Protein AF-A0A928IVR8-F1 (afdb_monomer_lite)

Sequence (312 aa):
MKYRVINDISIFQFHDARPSLISYENNTLKLSVECLNIMHETEQNPNKADMEIKEAFITFDNFKVISTDTGLAYRKNENGEMIELERIKLTGKEAEDFFLERLSNELVFDILDFVKNDIGSYSMIIFGGVQFTLIFDCDNITIEWDEYNGKAWYWGHTGYQYNMHLDTPDGPTESELTIVYHTEPLNYKGEIIEPPFVQAMLEYKGEKYITQGKNALWLDAIADIQKKLPEGVKLKGCFNCRHGNECPLGTCPGTVYCTKGLTVRTEQDATDIITAPNGQDLLKRIDELCEDHVYLTKDFFTYNSYLTFMEE

Structure (mmCIF, N/CA/C/O backbone):
data_AF-A0A928IVR8-F1
#
_entry.id   AF-A0A928IVR8-F1
#
loop_
_atom_site.group_PDB
_atom_site.id
_atom_site.type_symbol
_atom_site.label_atom_id
_atom_site.label_alt_id
_atom_site.label_comp_id
_atom_site.label_asym_id
_atom_site.label_entity_id
_atom_site.label_seq_id
_atom_site.pdbx_PDB_ins_code
_atom_site.Cartn_x
_atom_site.Cartn_y
_atom_site.Cartn_z
_atom_site.occupancy
_atom_site.B_iso_or_equiv
_atom_site.auth_seq_id
_atom_site.auth_comp_id
_atom_site.auth_asym_id
_atom_site.auth_atom_id
_atom_site.pdbx_PDB_model_num
ATOM 1 N N . MET A 1 1 ? -29.226 -1.666 9.982 1.00 84.69 1 MET A N 1
ATOM 2 C CA . MET A 1 1 ? -28.118 -2.632 10.041 1.00 84.69 1 MET A CA 1
ATOM 3 C C . MET A 1 1 ? -28.463 -3.877 9.247 1.00 84.69 1 MET A C 1
ATOM 5 O O . MET A 1 1 ? -29.032 -4.834 9.762 1.00 84.69 1 MET A O 1
ATOM 9 N N . LYS A 1 2 ? -28.187 -3.804 7.947 1.00 94.12 2 LYS A N 1
ATOM 10 C CA . LYS A 1 2 ? -28.314 -4.873 6.955 1.00 94.12 2 LYS A CA 1
ATOM 11 C C . LYS A 1 2 ? -27.273 -5.966 7.176 1.00 94.12 2 LYS A C 1
ATOM 13 O O . LYS A 1 2 ? -27.564 -7.136 6.943 1.00 94.12 2 LYS A O 1
ATOM 18 N N . TYR A 1 3 ? -26.085 -5.576 7.623 1.00 97.00 3 TYR A N 1
ATOM 19 C CA . TYR A 1 3 ? -24.979 -6.466 7.929 1.00 97.00 3 TYR A CA 1
ATOM 20 C C . TYR A 1 3 ? -24.648 -6.386 9.416 1.00 97.00 3 TYR A C 1
ATOM 22 O O . TYR A 1 3 ? -24.782 -5.329 10.040 1.00 97.00 3 TYR A O 1
ATOM 30 N N . ARG A 1 4 ? -24.240 -7.525 9.978 1.00 96.81 4 ARG A N 1
ATOM 31 C CA . ARG A 1 4 ? -23.898 -7.659 11.390 1.00 96.81 4 ARG A CA 1
ATOM 32 C C . ARG A 1 4 ? -22.886 -8.773 11.593 1.00 96.81 4 ARG A C 1
ATOM 34 O O . ARG A 1 4 ? -23.070 -9.873 11.077 1.00 96.81 4 ARG A O 1
ATOM 41 N N . VAL A 1 5 ? -21.875 -8.490 12.404 1.00 97.44 5 VAL A N 1
ATOM 42 C CA . VAL A 1 5 ? -20.833 -9.432 12.815 1.00 97.44 5 VAL A CA 1
ATOM 43 C C . VAL A 1 5 ? -20.691 -9.366 14.330 1.00 97.44 5 VAL A C 1
ATOM 45 O O . VAL A 1 5 ? -20.781 -8.288 14.918 1.00 97.44 5 VAL A O 1
ATOM 48 N N . ILE A 1 6 ? -20.517 -10.522 14.971 1.00 97.00 6 ILE A N 1
ATOM 49 C CA . ILE A 1 6 ? -20.380 -10.633 16.425 1.00 97.00 6 ILE A CA 1
ATOM 50 C C . ILE A 1 6 ? -19.108 -11.422 16.730 1.00 97.00 6 ILE A C 1
ATOM 52 O O . ILE A 1 6 ? -18.974 -12.557 16.283 1.00 97.00 6 ILE A O 1
ATOM 56 N N . ASN A 1 7 ? -18.206 -10.833 17.517 1.00 95.12 7 ASN A N 1
ATOM 57 C CA . ASN A 1 7 ? -16.976 -11.445 18.038 1.00 95.12 7 ASN A CA 1
ATOM 58 C C . ASN A 1 7 ? -15.975 -11.960 16.991 1.00 95.12 7 ASN A C 1
ATOM 60 O O . ASN A 1 7 ? -15.043 -12.682 17.346 1.00 95.12 7 ASN A O 1
ATOM 64 N N . ASP A 1 8 ? -16.130 -11.552 15.733 1.00 94.38 8 ASP A N 1
ATOM 65 C CA . ASP A 1 8 ? -15.179 -11.823 14.663 1.00 94.38 8 ASP A CA 1
ATOM 66 C C . ASP A 1 8 ? -14.661 -10.510 14.078 1.00 94.38 8 ASP A C 1
ATOM 68 O O . ASP A 1 8 ? -15.196 -9.963 13.119 1.00 94.38 8 ASP A O 1
ATOM 72 N N . ILE A 1 9 ? -13.622 -9.973 14.712 1.00 94.62 9 ILE A N 1
ATOM 73 C CA . ILE A 1 9 ? -12.925 -8.780 14.221 1.00 94.62 9 ILE A CA 1
ATOM 74 C C . ILE A 1 9 ? -11.910 -9.121 13.123 1.00 94.62 9 ILE A C 1
ATOM 76 O O . ILE A 1 9 ? -11.409 -8.219 12.461 1.00 94.62 9 ILE A O 1
ATOM 80 N N . SER A 1 10 ? -11.603 -10.410 12.925 1.00 93.25 10 SER A N 1
ATOM 81 C CA . SER A 1 10 ? -10.514 -10.850 12.047 1.00 93.25 10 SER A CA 1
ATOM 82 C C . SER A 1 10 ? -10.807 -10.625 10.571 1.00 93.25 10 SER A C 1
ATOM 84 O O . SER A 1 10 ? -9.882 -10.599 9.772 1.00 93.25 10 SER A O 1
ATOM 86 N N . ILE A 1 11 ? -12.079 -10.429 10.225 1.00 95.19 11 ILE A N 1
ATOM 87 C CA . ILE A 1 11 ? -12.546 -10.172 8.863 1.00 95.19 11 ILE A CA 1
ATOM 88 C C . ILE A 1 11 ? -12.458 -8.694 8.450 1.00 95.19 11 ILE A C 1
ATOM 90 O O . ILE A 1 11 ? -12.819 -8.349 7.323 1.00 95.19 11 ILE A O 1
ATOM 94 N N . PHE A 1 12 ? -11.995 -7.821 9.346 1.00 96.06 12 PHE A N 1
ATOM 95 C CA . PHE A 1 12 ? -11.870 -6.387 9.108 1.00 96.06 12 PHE A CA 1
ATOM 96 C C . PHE A 1 12 ? -10.407 -5.942 9.076 1.00 96.06 12 PHE A C 1
ATOM 98 O O . PHE A 1 12 ? -9.543 -6.529 9.722 1.00 96.06 12 PHE A O 1
ATOM 105 N N . GLN A 1 13 ? -10.147 -4.859 8.349 1.00 94.31 13 GLN A N 1
ATOM 106 C CA . GLN A 1 13 ? -8.888 -4.122 8.363 1.00 94.31 13 GLN A CA 1
ATOM 107 C C . GLN A 1 13 ? -9.144 -2.759 9.005 1.00 94.31 13 GLN A C 1
ATOM 109 O O . GLN A 1 13 ? -9.851 -1.920 8.441 1.00 94.31 13 GLN A O 1
ATOM 114 N N . PHE A 1 14 ? -8.587 -2.572 10.202 1.00 94.00 14 PHE A N 1
ATOM 115 C CA . PHE A 1 14 ? -8.781 -1.373 11.018 1.00 94.00 14 PHE A CA 1
ATOM 116 C C . PHE A 1 14 ? -7.759 -0.269 10.748 1.00 94.00 14 PHE A C 1
ATOM 118 O O . PHE A 1 14 ? -7.907 0.801 11.323 1.00 94.00 14 PHE A O 1
ATOM 125 N N . HIS A 1 15 ? -6.745 -0.507 9.911 1.00 87.88 15 HIS A N 1
ATOM 126 C CA . HIS A 1 15 ? -5.744 0.504 9.572 1.00 87.88 15 HIS A CA 1
ATOM 127 C C . HIS A 1 15 ? -6.421 1.733 8.947 1.00 87.88 15 HIS A C 1
ATOM 129 O O . HIS A 1 15 ? -7.099 1.612 7.926 1.00 87.88 15 HIS A O 1
ATOM 135 N N . ASP A 1 16 ? -6.231 2.891 9.582 1.00 85.69 16 ASP A N 1
ATOM 136 C CA . ASP A 1 16 ? -6.861 4.187 9.289 1.00 85.69 16 ASP 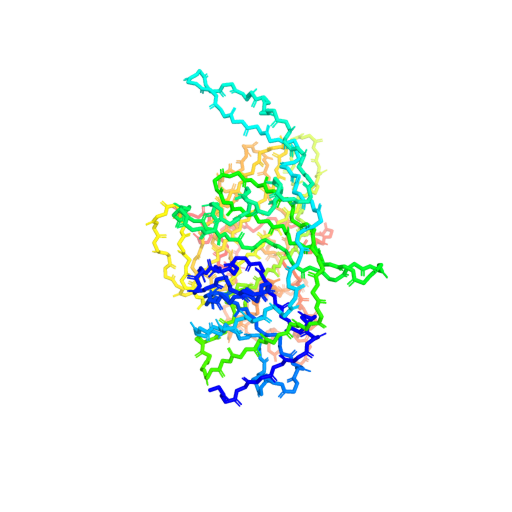A CA 1
ATOM 137 C C . ASP A 1 16 ? -8.363 4.281 9.616 1.00 85.69 16 ASP A C 1
ATOM 139 O O . ASP A 1 16 ? -9.010 5.267 9.256 1.00 85.69 16 ASP A O 1
ATOM 143 N N . ALA A 1 17 ? -8.936 3.299 10.320 1.00 93.50 17 ALA A N 1
ATOM 144 C CA . ALA A 1 17 ? -10.324 3.377 10.763 1.00 93.50 17 ALA A CA 1
ATOM 145 C C . ALA A 1 17 ? -10.484 4.501 11.795 1.00 93.50 17 ALA A C 1
ATOM 147 O O . ALA A 1 17 ? -9.716 4.591 12.755 1.00 93.50 17 ALA A O 1
ATOM 148 N N . ARG A 1 18 ? -11.511 5.336 11.622 1.00 94.19 18 ARG A N 1
ATOM 149 C CA . ARG A 1 18 ? -11.722 6.556 12.412 1.00 94.19 18 ARG A CA 1
ATOM 150 C C . ARG A 1 18 ? -12.932 6.428 13.326 1.00 94.19 18 ARG A C 1
ATOM 152 O O . ARG A 1 18 ? -14.051 6.710 12.889 1.00 94.19 18 ARG A O 1
ATOM 159 N N . PRO A 1 19 ? -12.763 5.968 14.576 1.00 95.44 19 PRO A N 1
ATOM 160 C CA . PRO A 1 19 ? -13.856 5.927 15.526 1.00 95.44 19 PRO A CA 1
ATOM 161 C C . PRO A 1 19 ? -14.227 7.318 16.048 1.00 95.44 19 PRO A C 1
ATOM 163 O O . PRO A 1 19 ? -13.376 8.147 16.353 1.00 95.44 19 PRO A O 1
ATOM 166 N N . SER A 1 20 ? -15.521 7.523 16.253 1.00 94.06 20 SER A N 1
ATOM 167 C CA . SER A 1 20 ? -16.096 8.643 16.989 1.00 94.06 20 SER A CA 1
ATOM 168 C C . SER A 1 20 ? -16.977 8.113 18.114 1.00 94.06 20 SER A C 1
ATOM 170 O O . SER A 1 20 ? -17.752 7.170 17.927 1.00 94.06 20 SER A O 1
ATOM 172 N N . LEU A 1 21 ? -16.864 8.708 19.304 1.00 95.44 21 LEU A N 1
ATOM 173 C CA . LEU A 1 21 ? -17.682 8.311 20.447 1.00 95.44 21 LEU A CA 1
ATOM 174 C C . LEU A 1 21 ? -19.159 8.637 20.196 1.00 95.44 21 LEU A C 1
ATOM 176 O O . LEU A 1 21 ? -19.522 9.796 20.018 1.00 95.44 21 LEU A O 1
ATOM 180 N N . ILE A 1 22 ? -20.019 7.620 20.278 1.00 96.25 22 ILE A N 1
ATOM 181 C CA . ILE A 1 22 ? -21.475 7.808 20.341 1.00 96.25 22 ILE A CA 1
ATOM 182 C C . ILE A 1 22 ? -21.913 7.889 21.803 1.00 96.25 22 ILE A C 1
ATOM 184 O O . ILE A 1 22 ? -22.619 8.814 22.197 1.00 96.25 22 ILE A O 1
ATOM 188 N N . SER A 1 23 ? -21.518 6.902 22.613 1.00 96.56 23 SER A N 1
ATOM 189 C CA . SER A 1 23 ? -21.877 6.840 24.033 1.00 96.56 23 SER A CA 1
ATOM 190 C C . SER A 1 23 ? -20.971 5.889 24.810 1.00 96.56 23 SER A C 1
ATOM 192 O O . SER A 1 23 ? -20.553 4.862 24.273 1.00 96.56 23 SER A O 1
ATOM 194 N N . TYR A 1 24 ? -20.779 6.161 26.100 1.00 96.88 24 TYR A N 1
ATOM 195 C CA . TYR A 1 24 ? -20.241 5.196 27.058 1.00 96.88 24 TYR A CA 1
ATOM 196 C C . TYR A 1 24 ? -21.103 5.181 28.323 1.00 96.88 24 TYR A C 1
ATOM 198 O O . TYR A 1 24 ? -21.029 6.087 29.150 1.00 96.88 24 TYR A O 1
ATOM 206 N N . GLU A 1 25 ? -21.958 4.168 28.455 1.00 96.19 25 GLU A N 1
ATOM 207 C CA . GLU A 1 25 ? -22.924 4.057 29.553 1.00 96.19 25 GLU A CA 1
ATOM 208 C C . GLU A 1 25 ? -23.002 2.611 30.042 1.00 96.19 25 GLU A C 1
ATOM 210 O O . GLU A 1 25 ? -23.051 1.687 29.235 1.00 96.19 25 GLU A O 1
ATOM 215 N N . ASN A 1 26 ? -23.038 2.399 31.363 1.00 94.38 26 ASN A N 1
ATOM 216 C CA . ASN A 1 26 ? -23.132 1.063 31.972 1.00 94.38 26 ASN A CA 1
ATOM 217 C C . ASN A 1 26 ? -22.097 0.066 31.408 1.00 94.38 26 ASN A C 1
ATOM 219 O O . ASN A 1 26 ? -22.444 -1.058 31.051 1.00 94.38 26 ASN A O 1
ATOM 223 N N . ASN A 1 27 ? -20.837 0.501 31.283 1.00 95.00 27 ASN A N 1
ATOM 224 C CA . ASN A 1 27 ? -19.733 -0.257 30.677 1.00 95.00 27 ASN A CA 1
ATOM 225 C C . ASN A 1 27 ? -20.001 -0.715 29.232 1.00 95.00 27 ASN A C 1
ATOM 227 O O . ASN A 1 27 ? -19.405 -1.677 28.765 1.00 95.00 27 ASN A O 1
ATOM 231 N N . THR A 1 28 ? -20.907 -0.057 28.512 1.00 98.12 28 THR A N 1
ATOM 232 C CA . THR A 1 28 ? -21.153 -0.319 27.092 1.00 98.12 28 THR A CA 1
ATOM 233 C C . THR A 1 28 ? -20.596 0.840 26.284 1.00 98.12 28 THR A C 1
ATOM 235 O O . THR A 1 28 ? -21.104 1.960 26.379 1.00 98.12 28 THR A O 1
ATOM 238 N N . LEU A 1 29 ? -19.550 0.580 25.499 1.00 98.19 29 LEU A N 1
ATOM 239 C CA . LEU A 1 29 ? -18.939 1.570 24.611 1.00 98.19 29 LEU A CA 1
ATOM 240 C C . LEU A 1 29 ? -19.528 1.430 23.209 1.00 98.19 29 LEU A C 1
ATOM 242 O O . LEU A 1 29 ? -19.507 0.343 22.636 1.00 98.19 29 LEU A O 1
ATOM 246 N N . LYS A 1 30 ? -20.036 2.533 22.656 1.00 98.31 30 LYS A N 1
ATOM 247 C CA . LYS A 1 30 ? -20.566 2.599 21.290 1.00 98.31 30 LYS A CA 1
ATOM 248 C C . LYS A 1 30 ? -19.815 3.637 20.479 1.00 98.31 30 LYS A C 1
ATOM 250 O O . LYS A 1 30 ? -19.717 4.790 20.903 1.00 98.31 30 LYS A O 1
ATOM 255 N N . LEU A 1 31 ? -19.345 3.221 19.311 1.00 97.81 31 LEU A N 1
ATOM 256 C CA . LEU A 1 31 ? -18.584 4.036 18.371 1.00 97.81 31 LEU A CA 1
ATOM 257 C C . LEU A 1 31 ? -19.270 4.020 17.004 1.00 97.81 31 LEU A C 1
ATOM 259 O O . LEU A 1 31 ? -19.739 2.961 16.582 1.00 97.81 31 LEU A O 1
ATOM 263 N N . SER A 1 32 ? -19.295 5.154 16.306 1.00 97.44 32 SER A N 1
ATOM 264 C CA . SER A 1 32 ? -19.375 5.155 14.841 1.00 97.44 32 SER A CA 1
ATOM 265 C C . SER A 1 32 ? -17.953 5.095 14.304 1.00 97.44 32 SER A C 1
ATOM 267 O O . SER A 1 32 ? -17.035 5.593 14.950 1.00 97.44 32 SER A O 1
ATOM 269 N N . VAL A 1 33 ? -17.742 4.436 13.172 1.00 96.81 33 VAL A N 1
ATOM 270 C CA . VAL A 1 33 ? -16.414 4.220 12.598 1.00 96.81 33 VAL A CA 1
ATOM 271 C C . VAL A 1 33 ? -16.477 4.425 11.092 1.00 96.81 33 VAL A C 1
ATOM 273 O O . VAL A 1 33 ? -17.211 3.723 10.394 1.00 96.81 33 VAL A O 1
ATOM 276 N N . GLU A 1 34 ? -15.685 5.374 10.606 1.00 94.62 34 GLU A N 1
ATOM 277 C CA . GLU A 1 34 ? -15.431 5.598 9.179 1.00 94.62 34 GLU A CA 1
ATOM 278 C C . GLU A 1 34 ? -14.130 4.900 8.750 1.00 94.62 34 G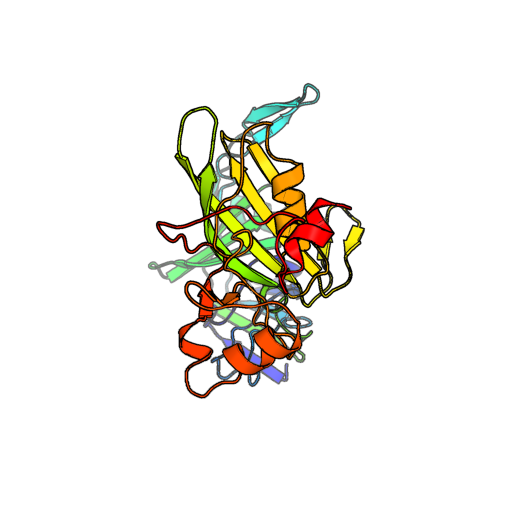LU A C 1
ATOM 280 O O . GLU A 1 34 ? -13.328 4.493 9.594 1.00 94.62 34 GLU A O 1
ATOM 285 N N . CYS A 1 35 ? -13.912 4.753 7.439 1.00 92.44 35 CYS A N 1
ATOM 286 C CA . CYS A 1 35 ? -12.697 4.157 6.858 1.00 92.44 35 CYS A CA 1
ATOM 287 C C . CYS A 1 35 ? -12.409 2.704 7.301 1.00 92.44 35 CYS A C 1
ATOM 289 O O . CYS A 1 35 ? -11.309 2.193 7.096 1.00 92.44 35 CYS A O 1
ATOM 291 N N . LEU A 1 36 ? -13.392 2.010 7.887 1.00 96.06 36 LEU A N 1
ATOM 292 C CA . LEU A 1 36 ? -13.280 0.595 8.232 1.00 96.06 36 LEU A CA 1
ATOM 293 C C . LEU A 1 36 ? -13.445 -0.258 6.977 1.00 96.06 36 LEU A C 1
ATOM 295 O O . LEU A 1 36 ? -14.445 -0.139 6.271 1.00 96.06 36 LEU A O 1
ATOM 299 N N . ASN A 1 37 ? -12.512 -1.173 6.736 1.00 95.75 37 ASN A N 1
ATOM 300 C CA . ASN A 1 37 ? -12.569 -2.056 5.577 1.00 95.75 37 ASN A CA 1
ATOM 301 C C . ASN A 1 37 ? -12.958 -3.478 5.994 1.00 95.75 37 ASN A C 1
ATOM 303 O O . ASN A 1 37 ? -12.486 -3.979 7.013 1.00 95.75 37 ASN A O 1
ATOM 307 N N . ILE A 1 38 ? -13.786 -4.147 5.193 1.00 96.06 38 ILE A N 1
ATOM 308 C CA . ILE A 1 38 ? -14.092 -5.576 5.334 1.00 96.06 38 ILE A CA 1
ATOM 309 C C . ILE A 1 38 ? -13.433 -6.365 4.208 1.00 96.06 38 ILE A C 1
ATOM 311 O O . ILE A 1 38 ? -13.516 -5.988 3.035 1.00 96.06 38 ILE A O 1
ATOM 315 N N . MET A 1 39 ? -12.798 -7.477 4.567 1.00 94.44 39 MET A N 1
ATOM 316 C CA . MET A 1 39 ? -12.092 -8.307 3.603 1.00 94.44 39 MET A CA 1
ATOM 317 C C . MET A 1 39 ? -13.059 -9.030 2.654 1.00 94.44 39 MET A C 1
ATOM 319 O O . MET A 1 39 ? -14.184 -9.396 3.017 1.00 94.44 39 MET A O 1
ATOM 323 N N . HIS A 1 40 ? -12.633 -9.218 1.410 1.00 89.38 40 HIS A N 1
ATOM 324 C CA . HIS A 1 40 ? -13.194 -10.173 0.470 1.00 89.38 40 HIS A CA 1
ATOM 325 C C . HIS A 1 40 ? -13.038 -11.590 1.022 1.00 89.38 40 HIS A C 1
ATOM 327 O O . HIS A 1 40 ? -12.298 -11.827 1.971 1.00 89.38 40 HIS A O 1
ATOM 333 N N . GLU A 1 41 ? -13.779 -12.537 0.454 1.00 84.94 41 GLU A N 1
ATOM 334 C CA . GLU A 1 41 ? -13.843 -13.932 0.934 1.00 84.94 41 GLU A CA 1
ATOM 335 C C . GLU A 1 41 ? -14.577 -14.128 2.273 1.00 84.94 41 GLU A C 1
ATOM 337 O O . GLU A 1 41 ? -14.619 -15.237 2.806 1.00 84.94 41 GLU A O 1
ATOM 342 N N . THR A 1 42 ? -15.237 -13.088 2.785 1.00 89.00 42 THR A N 1
ATOM 343 C CA . THR A 1 42 ? -16.069 -13.157 3.994 1.00 89.00 42 THR A CA 1
ATOM 344 C C . THR A 1 42 ? -17.546 -13.257 3.609 1.00 89.00 42 THR A C 1
ATOM 346 O O . THR A 1 42 ? -17.979 -12.690 2.605 1.00 89.00 42 THR A O 1
ATOM 349 N N . GLU A 1 43 ? -18.359 -13.970 4.396 1.00 90.56 43 GLU A N 1
ATOM 350 C CA . GLU A 1 43 ? -19.797 -14.126 4.103 1.00 90.56 43 GLU A CA 1
ATOM 351 C C . GLU A 1 43 ? -20.521 -12.767 4.062 1.00 90.56 43 GLU A C 1
ATOM 353 O O . GLU A 1 43 ? -21.454 -12.556 3.285 1.00 90.56 43 GLU A O 1
ATOM 358 N N . GLN A 1 44 ? -20.053 -11.819 4.873 1.00 91.88 44 GLN A N 1
ATOM 359 C CA . GLN A 1 44 ? -20.617 -10.484 5.013 1.00 91.88 44 GLN A CA 1
ATOM 360 C C . GLN A 1 44 ? -20.088 -9.487 3.974 1.00 91.88 44 GLN A C 1
ATOM 362 O O . GLN A 1 44 ? -20.560 -8.352 3.971 1.00 91.88 44 GLN A O 1
ATOM 367 N N . ASN A 1 45 ? -19.177 -9.877 3.072 1.00 93.75 45 ASN A N 1
ATOM 368 C CA . ASN A 1 45 ? -18.765 -9.081 1.914 1.00 93.75 45 ASN A CA 1
ATOM 369 C C . ASN A 1 45 ? -18.994 -9.862 0.601 1.00 93.75 45 ASN A C 1
ATOM 371 O O . ASN A 1 45 ? -18.137 -10.635 0.178 1.00 93.75 45 ASN A O 1
ATOM 375 N N . PRO A 1 46 ? -20.117 -9.637 -0.110 1.00 91.00 46 PRO A N 1
ATOM 376 C CA . PRO A 1 46 ? -20.421 -10.352 -1.352 1.00 91.00 46 PRO A CA 1
ATOM 377 C C . PRO A 1 46 ? -19.603 -9.868 -2.567 1.00 91.00 46 PRO A C 1
ATOM 379 O O . PRO A 1 46 ? -19.824 -10.342 -3.684 1.00 91.00 46 PRO A O 1
ATOM 382 N N . ASN A 1 47 ? -18.712 -8.886 -2.394 1.00 91.00 47 ASN A N 1
ATOM 383 C CA . ASN A 1 47 ? -17.918 -8.310 -3.475 1.00 91.00 47 ASN A CA 1
ATOM 384 C C . ASN A 1 47 ? -16.631 -9.115 -3.718 1.00 91.00 47 ASN A C 1
ATOM 386 O O . ASN A 1 47 ? -16.163 -9.868 -2.872 1.00 91.00 47 ASN A O 1
ATOM 390 N N . LYS A 1 48 ? -16.028 -8.932 -4.899 1.00 89.56 48 LYS A N 1
ATOM 391 C CA . LYS A 1 48 ? -14.770 -9.598 -5.295 1.00 89.56 48 LYS A CA 1
ATOM 392 C C . LYS A 1 48 ? -13.500 -8.885 -4.801 1.00 89.56 48 LYS A C 1
ATOM 394 O O . LYS A 1 48 ? -12.416 -9.214 -5.266 1.00 89.56 48 LYS A O 1
ATOM 399 N N . ALA A 1 49 ? -13.651 -7.865 -3.966 1.00 90.25 49 ALA A N 1
ATOM 400 C CA . ALA A 1 49 ? -12.574 -7.028 -3.452 1.00 90.25 49 ALA A CA 1
ATOM 401 C C . ALA A 1 49 ? -12.883 -6.646 -2.003 1.00 90.25 49 ALA A C 1
ATOM 403 O O . ALA A 1 49 ? -14.048 -6.719 -1.585 1.00 90.25 49 ALA A O 1
ATOM 404 N N . ASP A 1 50 ? -11.855 -6.257 -1.251 1.00 93.00 50 ASP A N 1
ATOM 405 C CA . ASP A 1 50 ? -12.065 -5.655 0.064 1.00 93.00 50 ASP A CA 1
ATOM 406 C C . ASP A 1 50 ? -12.826 -4.350 -0.134 1.00 93.00 50 ASP A C 1
ATOM 408 O O . ASP A 1 50 ? -12.592 -3.616 -1.102 1.00 93.00 50 ASP A O 1
ATOM 412 N N . MET A 1 51 ? -13.772 -4.084 0.755 1.00 93.94 51 MET A N 1
ATOM 413 C CA . MET A 1 51 ? -14.674 -2.947 0.624 1.00 93.94 51 MET A CA 1
ATOM 414 C C . MET A 1 51 ? -14.536 -2.036 1.825 1.00 93.94 51 MET A C 1
ATOM 416 O O . MET A 1 51 ? -14.549 -2.507 2.962 1.00 93.94 51 MET A O 1
ATOM 420 N N . GLU A 1 52 ? -14.492 -0.735 1.564 1.00 95.38 52 GLU A N 1
ATOM 421 C CA . GLU A 1 52 ? -14.676 0.260 2.609 1.00 95.38 52 GLU A CA 1
ATOM 422 C C . GLU A 1 52 ? -16.151 0.265 3.021 1.00 95.38 52 GLU A C 1
ATOM 424 O O . GLU A 1 52 ? -17.060 0.237 2.183 1.00 95.38 52 GLU A O 1
ATOM 429 N N . ILE A 1 53 ? -16.413 0.271 4.321 1.00 96.62 53 ILE A N 1
ATOM 430 C CA . ILE A 1 53 ? -17.746 0.440 4.885 1.00 96.62 53 ILE A CA 1
ATOM 431 C C . ILE A 1 53 ? -18.012 1.937 5.008 1.00 96.62 53 ILE A C 1
ATOM 433 O O . ILE A 1 53 ? -17.201 2.670 5.566 1.00 96.62 53 ILE A O 1
ATOM 437 N N . LYS A 1 54 ? -19.169 2.388 4.512 1.00 94.25 54 LYS A N 1
ATOM 438 C CA . LYS A 1 54 ? -19.534 3.812 4.512 1.00 94.25 54 LYS A CA 1
ATOM 439 C C . LYS A 1 54 ? -19.588 4.404 5.913 1.00 94.25 54 LYS A C 1
ATOM 441 O O . LYS A 1 54 ? -19.092 5.498 6.134 1.00 94.25 54 LYS A O 1
ATOM 446 N N . GLU A 1 55 ? -20.204 3.673 6.828 1.00 97.12 55 GLU A N 1
ATOM 447 C CA . GLU A 1 55 ? -20.206 3.963 8.255 1.00 97.12 55 GLU A CA 1
ATOM 448 C C . GLU A 1 55 ? -20.534 2.659 8.987 1.00 97.12 55 GLU A C 1
ATOM 450 O O . GLU A 1 55 ? -21.506 1.973 8.646 1.00 97.12 55 GLU A O 1
ATOM 455 N N . ALA A 1 56 ? -19.703 2.295 9.959 1.00 98.12 56 ALA A N 1
ATOM 456 C CA . ALA A 1 56 ? -19.920 1.147 10.826 1.00 98.12 56 ALA A CA 1
ATOM 457 C C . ALA A 1 56 ? -20.240 1.602 12.249 1.00 98.12 56 ALA A C 1
ATOM 459 O O . ALA A 1 56 ? -19.769 2.634 12.713 1.00 98.12 56 ALA A O 1
ATOM 460 N N . PHE A 1 57 ? -20.998 0.790 12.972 1.00 98.44 57 PHE A N 1
ATOM 461 C CA . PHE A 1 57 ? -21.299 0.984 14.381 1.00 98.44 57 PHE A CA 1
ATOM 462 C C . PHE A 1 57 ? -20.703 -0.175 15.162 1.00 98.44 57 PHE A C 1
ATOM 464 O O . PHE A 1 57 ? -21.068 -1.329 14.934 1.00 98.44 57 PHE A O 1
ATOM 471 N N . ILE A 1 58 ? -19.786 0.131 16.078 1.00 98.38 58 ILE A N 1
ATOM 472 C CA . ILE A 1 58 ? -19.147 -0.864 16.936 1.00 98.38 58 ILE A CA 1
ATOM 473 C C . ILE A 1 58 ? -19.678 -0.709 18.354 1.00 98.38 58 ILE A C 1
ATOM 475 O O . ILE A 1 58 ? -19.627 0.376 18.933 1.00 98.38 58 ILE A O 1
ATOM 479 N N . THR A 1 59 ? -20.182 -1.802 18.918 1.00 98.62 59 THR A N 1
ATOM 480 C CA . THR A 1 59 ? -20.600 -1.891 20.319 1.00 98.62 59 THR A CA 1
ATOM 481 C C . THR A 1 59 ? -19.716 -2.884 21.056 1.00 98.62 59 THR A C 1
ATOM 483 O O . THR A 1 59 ? -19.604 -4.035 20.635 1.00 98.62 59 THR A O 1
ATOM 486 N N . PHE A 1 60 ? -19.134 -2.439 22.166 1.00 98.31 60 PHE A N 1
ATOM 487 C CA . PHE A 1 60 ? -18.395 -3.267 23.111 1.00 98.31 60 PHE A CA 1
ATOM 488 C C . PHE A 1 60 ? -19.215 -3.417 24.393 1.00 98.31 60 PHE A C 1
ATOM 490 O O . PHE A 1 60 ? -19.419 -2.437 25.116 1.00 98.31 60 PHE A O 1
ATOM 497 N N . ASP A 1 61 ? -19.667 -4.634 24.681 1.00 98.00 61 ASP A N 1
ATOM 498 C CA . ASP A 1 61 ? -20.424 -4.946 25.895 1.00 98.00 61 ASP A CA 1
ATOM 499 C C . ASP A 1 61 ? -19.472 -5.227 27.062 1.00 98.00 61 ASP A C 1
ATOM 501 O O . ASP A 1 61 ? -18.507 -5.978 26.911 1.00 98.00 61 ASP A O 1
ATOM 505 N N . ASN A 1 62 ? -19.757 -4.662 28.240 1.00 97.38 62 ASN A N 1
ATOM 506 C CA . ASN A 1 62 ? -18.905 -4.777 29.432 1.00 97.38 62 ASN A CA 1
ATOM 507 C C . ASN A 1 62 ? -17.434 -4.407 29.158 1.00 97.38 62 ASN A C 1
ATOM 509 O O . ASN A 1 62 ? -16.505 -5.059 29.634 1.00 97.38 62 ASN A O 1
ATOM 513 N N . PHE A 1 63 ? -17.241 -3.341 28.382 1.00 97.38 63 PHE A N 1
ATOM 514 C CA . PHE A 1 63 ? -15.947 -2.773 28.045 1.00 97.38 63 PHE A CA 1
ATOM 515 C C . PHE A 1 63 ? -15.182 -2.370 29.306 1.00 97.38 63 PHE A C 1
ATOM 517 O O . PHE A 1 63 ? -15.681 -1.616 30.143 1.00 97.38 63 PHE A O 1
ATOM 524 N N . LYS A 1 64 ? -13.956 -2.878 29.434 1.00 96.38 64 LYS A N 1
ATOM 525 C CA . LYS A 1 64 ? -13.082 -2.627 30.574 1.00 96.38 64 LYS A CA 1
ATOM 526 C C . LYS A 1 64 ? -11.653 -2.417 30.107 1.00 96.38 64 LYS A C 1
ATOM 528 O O . LYS A 1 64 ? -10.992 -3.350 29.655 1.00 96.38 64 LYS A O 1
ATOM 533 N N . VAL A 1 65 ? -11.136 -1.211 30.312 1.00 97.38 65 VAL A N 1
ATOM 534 C CA . VAL A 1 65 ? -9.730 -0.920 30.027 1.00 97.38 65 VAL A CA 1
ATOM 535 C C . VAL A 1 65 ? -8.823 -1.591 31.060 1.00 97.38 65 VAL A C 1
ATOM 537 O O . VAL A 1 65 ? -9.012 -1.462 32.272 1.00 97.38 65 VAL A O 1
ATOM 540 N N . ILE A 1 66 ? -7.815 -2.311 30.570 1.00 96.94 66 ILE A N 1
ATOM 541 C CA . ILE A 1 66 ? -6.752 -2.910 31.382 1.00 96.94 66 ILE A CA 1
ATOM 542 C C . ILE A 1 66 ? -5.603 -1.912 31.517 1.00 96.94 66 ILE A C 1
ATOM 544 O O . ILE A 1 66 ? -5.175 -1.609 32.635 1.00 96.94 66 ILE A O 1
ATOM 548 N N . SER A 1 67 ? -5.107 -1.391 30.391 1.00 96.81 67 SER A N 1
ATOM 549 C CA . SER A 1 67 ? -3.965 -0.474 30.373 1.00 96.81 67 SER A CA 1
ATOM 550 C C . SER A 1 67 ? -3.865 0.353 29.099 1.00 96.81 67 SER A C 1
ATOM 552 O O . SER A 1 67 ? -4.312 -0.084 28.039 1.00 96.81 67 SER A O 1
ATOM 554 N N . THR A 1 68 ? -3.174 1.486 29.197 1.00 95.69 68 THR A N 1
ATOM 555 C CA . THR A 1 68 ? -2.695 2.274 28.055 1.00 95.69 68 THR A CA 1
ATOM 556 C C . THR A 1 68 ? -1.183 2.476 28.142 1.00 95.69 68 THR A C 1
ATOM 558 O O . THR A 1 68 ? -0.633 2.613 29.238 1.00 95.69 68 THR A O 1
ATOM 561 N N . ASP A 1 69 ? -0.498 2.463 26.997 1.00 94.38 69 ASP A N 1
ATOM 562 C CA . ASP A 1 69 ? 0.957 2.643 26.902 1.00 94.38 69 ASP A CA 1
ATOM 563 C C . ASP A 1 69 ? 1.319 3.467 25.660 1.00 94.38 69 ASP A C 1
ATOM 565 O O . ASP A 1 69 ? 1.080 3.026 24.536 1.00 94.38 69 ASP A O 1
ATOM 569 N N . THR A 1 70 ? 1.893 4.658 25.839 1.00 87.38 70 THR A N 1
ATOM 570 C CA . THR A 1 70 ? 2.300 5.531 24.717 1.00 87.38 70 THR A CA 1
ATOM 571 C C . THR A 1 70 ? 3.596 5.081 24.036 1.00 87.38 70 THR A C 1
ATOM 573 O O . THR A 1 70 ? 4.009 5.672 23.042 1.00 87.38 70 THR A O 1
ATOM 576 N N . GLY A 1 71 ? 4.276 4.059 24.567 1.00 81.31 71 GLY A N 1
ATOM 577 C CA . GLY A 1 71 ? 5.575 3.627 24.064 1.00 81.31 71 GLY A CA 1
ATOM 578 C C . GLY A 1 71 ? 6.640 4.728 24.132 1.00 81.31 71 GLY A C 1
ATOM 579 O O . GLY A 1 71 ? 6.522 5.697 24.885 1.00 81.31 71 GLY A O 1
ATOM 580 N N . LEU A 1 72 ? 7.713 4.548 23.359 1.00 72.56 72 LEU A N 1
ATOM 581 C CA . LEU A 1 72 ? 8.720 5.585 23.139 1.00 72.56 72 LEU A CA 1
ATOM 582 C C . LEU A 1 72 ? 8.236 6.486 22.006 1.00 72.56 72 LEU A C 1
ATOM 584 O O . LEU A 1 72 ? 8.131 6.042 20.864 1.00 72.56 72 LEU A O 1
ATOM 588 N N . ALA A 1 73 ? 7.951 7.742 22.326 1.00 71.38 73 ALA A N 1
ATOM 589 C CA . ALA A 1 73 ? 7.563 8.744 21.347 1.00 71.38 73 ALA A CA 1
ATOM 590 C C . ALA A 1 73 ? 8.613 9.856 21.297 1.00 71.38 73 ALA A C 1
ATOM 592 O O . ALA A 1 73 ? 9.265 10.158 22.293 1.00 71.38 73 ALA A O 1
ATOM 593 N N . TYR A 1 74 ? 8.767 10.484 20.134 1.00 74.88 74 TYR A N 1
ATOM 594 C CA . TYR A 1 74 ? 9.681 11.605 19.941 1.00 74.88 74 TYR A CA 1
ATOM 595 C C . TYR A 1 74 ? 8.940 12.765 19.282 1.00 74.88 74 TYR A C 1
ATOM 597 O O . TYR A 1 74 ? 8.093 12.549 18.416 1.00 74.88 74 TYR A O 1
ATOM 605 N N . ARG A 1 75 ? 9.295 14.003 19.631 1.00 77.81 75 ARG A N 1
ATOM 606 C CA . ARG A 1 75 ? 8.855 15.200 18.894 1.00 77.81 75 ARG A CA 1
ATOM 607 C C . ARG A 1 75 ? 10.046 16.054 18.490 1.00 77.81 75 ARG A C 1
ATOM 609 O O . ARG A 1 75 ? 11.049 16.071 19.195 1.00 77.81 75 ARG A O 1
ATOM 616 N N . LYS A 1 76 ? 9.924 16.810 17.397 1.00 79.19 76 LYS A N 1
ATOM 617 C CA . LYS A 1 76 ? 10.888 17.876 17.093 1.00 79.19 76 LYS A CA 1
ATOM 618 C C . LYS A 1 76 ? 10.646 19.067 18.015 1.00 79.19 76 LYS A C 1
ATOM 620 O O . LYS A 1 76 ? 9.506 19.504 18.161 1.00 79.19 76 LYS A O 1
ATOM 625 N N . ASN A 1 77 ? 11.700 19.576 18.641 1.00 83.44 77 ASN A N 1
ATOM 626 C CA . ASN A 1 77 ? 11.657 20.859 19.338 1.00 83.44 77 ASN A CA 1
ATOM 627 C C . ASN A 1 77 ? 11.730 22.030 18.333 1.00 83.44 77 ASN A C 1
ATOM 629 O O . ASN A 1 77 ? 11.865 21.824 17.126 1.00 83.44 77 ASN A O 1
ATOM 633 N N . GLU A 1 78 ? 11.654 23.267 18.830 1.00 88.69 78 GLU A N 1
ATOM 634 C CA . GLU A 1 78 ? 11.717 24.490 18.006 1.00 88.69 78 GLU A CA 1
ATOM 635 C C . GLU A 1 78 ? 13.030 24.628 17.213 1.00 88.69 78 GLU A C 1
ATOM 637 O O . GLU A 1 78 ? 13.059 25.283 16.174 1.00 88.69 78 GLU A O 1
ATOM 642 N N . ASN A 1 79 ? 14.098 23.957 17.654 1.00 88.94 79 ASN A N 1
ATOM 643 C CA . ASN A 1 79 ? 15.397 23.918 16.979 1.00 88.94 79 ASN A CA 1
ATOM 644 C C . ASN A 1 79 ? 15.508 22.760 15.966 1.00 88.94 79 ASN A C 1
ATOM 646 O O . ASN A 1 79 ? 16.552 22.583 15.341 1.00 88.94 79 ASN A O 1
ATOM 650 N N . GLY A 1 80 ? 14.450 21.960 15.800 1.00 82.81 80 GLY A N 1
ATOM 651 C CA . GLY A 1 80 ? 14.408 20.806 14.901 1.00 82.81 80 GLY A CA 1
ATOM 652 C C . GLY A 1 80 ? 15.033 19.521 15.459 1.00 82.81 80 GLY A C 1
ATOM 653 O O . GLY A 1 80 ? 15.091 18.526 14.735 1.00 82.81 80 GLY A O 1
ATOM 654 N N . GLU A 1 81 ? 15.472 19.510 16.719 1.00 85.12 81 GLU A N 1
ATOM 655 C CA . GLU A 1 81 ? 16.057 18.339 17.380 1.00 85.12 81 GLU A CA 1
ATOM 656 C C . GLU A 1 81 ? 14.960 17.388 17.867 1.00 85.12 81 GLU A C 1
ATOM 658 O O . GLU A 1 81 ? 13.925 17.824 18.375 1.00 85.12 81 GLU A O 1
ATOM 663 N N . MET A 1 82 ? 15.195 16.081 17.750 1.00 77.44 82 MET A N 1
ATOM 664 C CA . MET A 1 82 ? 14.281 15.066 18.272 1.00 77.44 82 MET A CA 1
ATOM 665 C C . MET A 1 82 ? 14.451 14.946 19.788 1.00 77.44 82 MET A C 1
ATOM 667 O O . MET A 1 82 ? 15.522 14.579 20.265 1.00 77.44 82 MET A O 1
ATOM 671 N N . ILE A 1 83 ? 13.389 15.227 20.538 1.00 82.38 83 ILE A N 1
ATOM 672 C CA . ILE A 1 83 ? 13.320 15.023 21.986 1.00 82.38 83 ILE A CA 1
ATOM 673 C C . ILE A 1 83 ? 12.393 13.856 22.305 1.00 82.38 83 ILE A C 1
ATOM 675 O O . ILE A 1 83 ? 11.304 13.746 21.740 1.00 82.38 83 ILE A O 1
ATOM 679 N N . GLU A 1 84 ? 12.845 12.987 23.203 1.00 81.69 84 GLU A N 1
ATOM 680 C CA . GLU A 1 84 ? 12.051 11.879 23.727 1.00 81.69 84 GLU A CA 1
ATOM 681 C C . GLU A 1 84 ? 10.928 12.427 24.611 1.00 81.69 84 GLU A C 1
ATOM 683 O O . GLU A 1 84 ? 11.138 13.310 25.447 1.00 81.69 84 GLU A O 1
ATOM 688 N N . LEU A 1 85 ? 9.720 11.929 24.385 1.00 76.69 85 LEU A N 1
ATOM 689 C CA . LEU A 1 85 ? 8.563 12.190 25.221 1.00 76.69 85 LEU A CA 1
ATOM 690 C C . LEU A 1 85 ? 8.521 11.165 26.349 1.00 76.69 85 LEU A C 1
ATOM 692 O O . LEU A 1 85 ? 8.886 10.005 26.170 1.00 76.69 85 LEU A O 1
ATOM 696 N N . GLU A 1 86 ? 8.044 11.599 27.512 1.00 80.44 86 GLU A N 1
ATOM 697 C CA . GLU A 1 86 ? 7.843 10.705 28.646 1.00 80.44 86 GLU A CA 1
ATOM 698 C C . GLU A 1 86 ? 6.873 9.579 28.268 1.00 80.44 86 GLU A C 1
ATOM 700 O O . GLU A 1 86 ? 5.764 9.827 27.787 1.00 80.44 86 GLU A O 1
ATOM 705 N N . ARG A 1 87 ? 7.296 8.329 28.487 1.00 87.06 87 ARG A N 1
ATOM 706 C CA . ARG A 1 87 ? 6.434 7.163 28.306 1.00 87.06 87 ARG A CA 1
ATOM 707 C C . ARG A 1 87 ? 5.387 7.135 29.409 1.00 87.06 87 ARG A C 1
ATOM 709 O O . ARG A 1 87 ? 5.713 6.937 30.579 1.00 87.06 87 ARG A O 1
ATOM 716 N N . ILE A 1 88 ? 4.127 7.242 29.018 1.00 86.94 88 ILE A N 1
ATOM 717 C CA . ILE A 1 88 ? 2.991 7.135 29.922 1.00 86.94 88 ILE A CA 1
ATOM 718 C C . ILE A 1 88 ? 2.496 5.693 29.886 1.00 86.94 88 ILE A C 1
ATOM 720 O O . ILE A 1 88 ? 2.152 5.171 28.824 1.00 86.94 88 ILE A O 1
ATOM 724 N N . LYS A 1 89 ? 2.450 5.054 31.058 1.00 93.88 89 LYS A N 1
ATOM 725 C CA . LYS A 1 89 ? 1.849 3.733 31.242 1.00 93.88 89 LYS A CA 1
ATOM 726 C C . LYS A 1 89 ? 0.828 3.790 32.369 1.00 93.88 89 LYS A C 1
ATOM 728 O O . LYS A 1 89 ? 1.202 3.935 33.529 1.00 93.88 89 LYS A O 1
ATOM 733 N N . LEU A 1 90 ? -0.445 3.657 32.016 1.00 95.50 90 LEU A N 1
ATOM 734 C CA . LEU A 1 90 ? -1.571 3.744 32.946 1.00 95.50 90 LEU A CA 1
ATOM 735 C C . LEU A 1 90 ? -2.285 2.398 33.026 1.00 95.50 90 LEU A C 1
ATOM 737 O O . LEU A 1 90 ? -2.208 1.579 32.106 1.00 95.50 90 LEU A O 1
ATOM 741 N N . THR A 1 91 ? -3.008 2.164 34.121 1.00 96.88 91 THR A N 1
ATOM 742 C CA . THR A 1 91 ? -3.803 0.940 34.306 1.00 96.88 91 THR A CA 1
ATOM 743 C C . THR A 1 91 ? -5.161 1.237 34.924 1.00 96.88 91 THR A C 1
ATOM 745 O O . THR A 1 91 ? -5.338 2.249 35.603 1.00 96.88 91 THR A O 1
ATOM 748 N N . GLY A 1 92 ? -6.127 0.346 34.696 1.00 93.94 92 GLY A N 1
ATOM 749 C CA . GLY A 1 92 ? -7.465 0.451 35.275 1.00 93.94 92 GLY A CA 1
ATOM 750 C C . GLY A 1 92 ? -8.149 1.779 34.940 1.00 93.94 92 GLY A C 1
ATOM 751 O O . GLY A 1 92 ? -8.184 2.190 33.784 1.00 93.94 92 GLY A O 1
ATOM 752 N N . LYS A 1 93 ? -8.691 2.457 35.959 1.00 94.69 93 LYS A N 1
ATOM 753 C CA . LYS A 1 93 ? -9.510 3.661 35.764 1.00 94.69 93 LYS A CA 1
ATOM 754 C C . LYS A 1 93 ? -8.735 4.832 35.152 1.00 94.69 93 LYS A C 1
ATOM 756 O O . LYS A 1 93 ? -9.272 5.512 34.291 1.00 94.69 93 LYS A O 1
ATOM 761 N N . GLU A 1 94 ? -7.467 5.015 35.516 1.00 96.44 94 GLU A N 1
ATOM 762 C CA . GLU A 1 94 ? -6.627 6.068 34.925 1.00 96.44 94 GLU A CA 1
ATOM 763 C C . GLU A 1 94 ? -6.403 5.839 33.423 1.00 96.44 94 GLU A C 1
ATOM 765 O O . GLU A 1 94 ? -6.417 6.784 32.639 1.00 96.44 94 GLU A O 1
ATOM 770 N N . ALA A 1 95 ? -6.238 4.578 33.009 1.00 96.06 95 ALA A N 1
ATOM 771 C CA . ALA A 1 95 ? -6.119 4.221 31.598 1.00 96.06 95 ALA A CA 1
ATOM 772 C C . ALA A 1 95 ? -7.439 4.420 30.837 1.00 96.06 95 ALA A C 1
ATOM 774 O O . ALA A 1 95 ? -7.424 4.872 29.693 1.00 96.06 95 ALA A O 1
ATOM 775 N N . GLU A 1 96 ? -8.571 4.098 31.470 1.00 95.62 96 GLU A N 1
ATOM 776 C CA . GLU A 1 96 ? -9.902 4.341 30.909 1.00 95.62 96 GLU A CA 1
ATOM 777 C C . GLU A 1 96 ? -10.158 5.834 30.692 1.00 95.62 96 GLU A C 1
ATOM 779 O O . GLU A 1 96 ? -10.540 6.233 29.593 1.00 95.62 96 GLU A O 1
ATOM 784 N N . ASP A 1 97 ? -9.899 6.658 31.709 1.00 95.06 97 ASP A N 1
ATOM 785 C CA . ASP A 1 97 ? -10.106 8.105 31.637 1.00 95.06 97 ASP A CA 1
ATOM 786 C C . ASP A 1 97 ? -9.207 8.730 30.559 1.00 95.06 97 ASP A C 1
ATOM 788 O O . ASP A 1 97 ? -9.689 9.503 29.732 1.00 95.06 97 ASP A O 1
ATOM 792 N N . PHE A 1 98 ? -7.937 8.309 30.480 1.00 93.00 98 PHE A N 1
ATOM 793 C CA . PHE A 1 98 ? -7.000 8.732 29.432 1.00 93.00 98 PHE A CA 1
ATOM 794 C C . PHE A 1 98 ? -7.504 8.423 28.015 1.00 93.00 98 PHE A C 1
ATOM 796 O O . PHE A 1 98 ? -7.335 9.237 27.102 1.00 93.00 98 PHE A O 1
ATOM 803 N N . PHE A 1 99 ? -8.083 7.235 27.818 1.00 94.44 99 PHE A N 1
ATOM 804 C CA . PHE A 1 99 ? -8.611 6.796 26.528 1.00 94.44 99 PHE A CA 1
ATOM 805 C C . PHE A 1 99 ? -9.876 7.570 26.145 1.00 94.44 99 PHE A C 1
ATOM 807 O O . PHE A 1 99 ? -9.944 8.120 25.046 1.00 94.44 99 PHE A O 1
ATOM 814 N N . LEU A 1 100 ? -10.856 7.651 27.050 1.00 93.50 100 LEU A N 1
ATOM 815 C CA . LEU A 1 100 ? -12.136 8.314 26.789 1.00 93.50 100 LEU A CA 1
ATOM 816 C C . LEU A 1 100 ? -11.978 9.821 26.580 1.00 93.50 100 LEU A C 1
ATOM 818 O O . LEU A 1 100 ? -12.667 10.391 25.732 1.00 93.50 100 LEU A O 1
ATOM 822 N N . GLU A 1 101 ? -11.066 10.464 27.317 1.00 91.75 101 GLU A N 1
ATOM 823 C CA . GLU A 1 101 ? -10.743 11.879 27.130 1.00 91.75 101 GLU A CA 1
ATOM 824 C C . GLU A 1 101 ? -10.246 12.138 25.705 1.00 91.75 101 GLU A C 1
ATOM 826 O O . GLU A 1 101 ? -10.731 13.058 25.049 1.00 91.75 101 GLU A O 1
ATOM 831 N N . ARG A 1 102 ? -9.330 11.308 25.195 1.00 90.62 102 ARG A N 1
ATOM 832 C CA . ARG A 1 102 ? -8.802 11.459 23.831 1.00 90.62 102 ARG A CA 1
ATOM 833 C C . ARG A 1 102 ? -9.841 11.153 22.772 1.00 90.62 102 ARG A C 1
ATOM 835 O O . ARG A 1 102 ? -10.019 11.945 21.859 1.00 90.62 102 ARG A O 1
ATOM 842 N N . LEU A 1 103 ? -10.570 10.054 22.931 1.00 91.38 103 LEU A N 1
ATOM 843 C CA . LEU A 1 103 ? -11.632 9.671 22.005 1.00 91.38 103 LEU A CA 1
ATOM 844 C C . LEU A 1 103 ? -12.714 10.761 21.873 1.00 91.38 103 LEU A C 1
ATOM 846 O O . LEU A 1 103 ? -13.338 10.883 20.824 1.00 91.38 103 LEU A O 1
ATOM 850 N N . SER A 1 104 ? -12.937 11.556 22.925 1.00 88.50 104 SER A N 1
ATOM 851 C CA . SER A 1 104 ? -13.945 12.625 22.930 1.00 88.50 104 SER A CA 1
ATOM 852 C C . SER A 1 104 ? -13.430 13.982 22.440 1.00 88.50 104 SER A C 1
ATOM 854 O O . SER A 1 104 ? -14.241 14.817 22.044 1.00 88.50 104 SER A O 1
ATOM 856 N N . ASN A 1 105 ? -12.120 14.242 22.524 1.00 83.75 105 ASN A N 1
ATOM 857 C CA . ASN A 1 105 ? -11.561 15.589 22.343 1.00 83.75 105 ASN A CA 1
ATOM 858 C C . ASN A 1 105 ? -10.539 15.708 21.206 1.00 83.75 105 ASN A C 1
ATOM 860 O O . ASN A 1 105 ? -10.280 16.825 20.755 1.00 83.75 105 ASN A O 1
ATOM 864 N N . GLU A 1 106 ? -9.933 14.609 20.758 1.00 77.88 106 GLU A N 1
ATOM 865 C CA . GLU A 1 106 ? -8.946 14.659 19.683 1.00 77.88 106 GLU A CA 1
ATOM 866 C C . GLU A 1 106 ? -9.630 14.883 18.332 1.00 77.88 106 GLU A C 1
ATOM 868 O O . GLU A 1 106 ? -10.614 14.234 17.985 1.00 77.88 106 GLU A O 1
ATOM 873 N N . LEU A 1 107 ? -9.075 15.808 17.545 1.00 67.56 107 LEU A N 1
ATOM 874 C CA . LEU A 1 107 ? -9.535 16.086 16.178 1.00 67.56 107 LEU A CA 1
ATOM 875 C C . LEU A 1 107 ? -9.284 14.908 15.229 1.00 67.56 107 LEU A C 1
ATOM 877 O O . LEU A 1 107 ? -9.975 14.775 14.224 1.00 67.56 107 LEU A O 1
ATOM 881 N N . VAL A 1 108 ? -8.268 14.097 15.531 1.00 73.19 108 VAL A N 1
ATOM 882 C CA . VAL A 1 108 ? -7.886 12.902 14.779 1.00 73.19 108 VAL A CA 1
ATOM 883 C C . VAL A 1 108 ? -7.697 11.779 15.783 1.00 73.19 108 VAL A C 1
ATOM 885 O O . VAL A 1 108 ? -6.890 11.913 16.702 1.00 73.19 108 VAL A O 1
ATOM 888 N N . PHE A 1 109 ? -8.439 10.693 15.601 1.00 85.69 109 PHE A N 1
ATOM 889 C CA . PHE A 1 109 ? -8.337 9.481 16.398 1.00 85.69 109 PHE A CA 1
ATOM 890 C C . PHE A 1 109 ? -8.436 8.302 15.435 1.00 85.69 109 PHE A C 1
ATOM 892 O O . PHE A 1 109 ? -9.532 7.890 15.067 1.00 85.69 109 PHE A O 1
ATOM 899 N N . ASP A 1 110 ? -7.285 7.800 14.998 1.00 91.38 110 ASP A N 1
ATOM 900 C CA . ASP A 1 110 ? -7.194 6.737 14.000 1.00 91.38 110 ASP A CA 1
ATOM 901 C C . ASP A 1 110 ? -6.755 5.434 14.678 1.00 91.38 110 ASP A C 1
ATOM 903 O O . ASP A 1 110 ? -5.840 5.420 15.507 1.00 91.38 110 ASP A O 1
ATOM 907 N N . ILE A 1 111 ? -7.391 4.322 14.325 1.00 92.94 111 ILE A N 1
ATOM 908 C CA . ILE A 1 111 ? -6.925 2.986 14.689 1.00 92.94 111 ILE A CA 1
ATOM 909 C C . ILE A 1 111 ? -5.878 2.576 13.648 1.00 92.94 111 ILE A C 1
ATOM 911 O O . ILE A 1 111 ? -6.108 2.645 12.447 1.00 92.94 111 ILE A O 1
ATOM 915 N N . LEU A 1 112 ? -4.700 2.172 14.109 1.00 89.81 112 LEU A N 1
ATOM 916 C CA . LEU A 1 112 ? -3.620 1.666 13.259 1.00 89.81 112 LEU A CA 1
ATOM 917 C C . LEU A 1 112 ? -3.638 0.140 13.193 1.00 89.81 112 LEU A C 1
ATOM 919 O O . LEU A 1 112 ? -3.286 -0.444 12.174 1.00 89.81 112 LEU A O 1
ATOM 923 N N . ASP A 1 113 ? -4.045 -0.495 14.291 1.00 92.44 113 ASP A N 1
ATOM 924 C CA . ASP A 1 113 ? -4.179 -1.942 14.387 1.00 92.44 113 ASP A CA 1
ATOM 925 C C . ASP A 1 113 ? -5.189 -2.312 15.479 1.00 92.44 113 ASP A C 1
ATOM 927 O O . ASP A 1 113 ? -5.307 -1.612 16.490 1.00 92.44 113 ASP A O 1
ATOM 931 N N . PHE A 1 114 ? -5.905 -3.416 15.291 1.00 95.75 114 PHE A N 1
ATOM 932 C CA . PHE A 1 114 ? -6.830 -3.961 16.277 1.00 95.75 114 PHE A CA 1
ATOM 933 C C . PHE A 1 114 ? -6.830 -5.488 16.208 1.00 95.75 114 PHE A C 1
ATOM 935 O O . PHE A 1 114 ? -7.356 -6.099 15.280 1.00 95.75 114 PHE A O 1
ATOM 942 N N . VAL A 1 115 ? -6.272 -6.105 17.249 1.00 94.62 115 VAL A N 1
ATOM 943 C CA . VAL A 1 115 ? -6.099 -7.552 17.344 1.00 94.62 115 VAL A CA 1
ATOM 944 C C . VAL A 1 115 ? -6.713 -8.126 18.615 1.00 94.62 115 VAL A C 1
ATOM 946 O O . VAL A 1 115 ? -6.816 -7.474 19.659 1.00 94.62 115 VAL A O 1
ATOM 949 N N . LYS A 1 116 ? -7.088 -9.402 18.532 1.00 94.44 116 LYS A N 1
ATOM 950 C CA . LYS A 1 116 ? -7.406 -10.229 19.693 1.00 94.44 116 LYS A CA 1
ATOM 951 C C . LYS A 1 116 ? -6.130 -10.921 20.161 1.00 94.44 116 LYS A C 1
ATOM 953 O O . LYS A 1 116 ? -5.475 -11.599 19.377 1.00 94.44 116 LYS A O 1
ATOM 958 N N . ASN A 1 117 ? -5.790 -10.759 21.432 1.00 91.12 117 ASN A N 1
ATOM 959 C CA . ASN A 1 117 ? -4.625 -11.391 22.036 1.00 91.12 117 ASN A CA 1
ATOM 960 C C . ASN A 1 117 ? -4.917 -12.861 22.384 1.00 91.12 117 ASN A C 1
ATOM 962 O O . ASN A 1 117 ? -6.056 -13.231 22.680 1.00 91.12 117 ASN A O 1
ATOM 966 N N . ASP A 1 118 ? -3.865 -13.677 22.480 1.00 83.94 118 ASP A N 1
ATOM 967 C CA . ASP A 1 118 ? -3.956 -15.105 22.837 1.00 83.94 118 ASP A CA 1
ATOM 968 C C . ASP A 1 118 ? -4.641 -15.363 24.190 1.00 83.94 118 ASP A C 1
ATOM 970 O O . ASP A 1 118 ? -5.249 -16.409 24.412 1.00 83.94 118 ASP A O 1
ATOM 974 N N . ILE A 1 119 ? -4.556 -14.396 25.106 1.00 78.50 119 ILE A N 1
ATOM 975 C CA . ILE A 1 119 ? -5.130 -14.467 26.457 1.00 78.50 119 ILE A CA 1
ATOM 976 C C . ILE A 1 119 ? -6.609 -14.048 26.519 1.00 78.50 119 ILE A C 1
ATOM 978 O O . ILE A 1 119 ? -7.172 -13.970 27.607 1.00 78.50 119 ILE A O 1
ATOM 982 N N . GLY A 1 120 ? -7.238 -13.778 25.371 1.00 83.75 120 GLY A N 1
ATOM 983 C CA . GLY A 1 120 ? -8.658 -13.432 25.255 1.00 83.75 120 GLY A CA 1
ATOM 984 C C . GLY A 1 120 ? -8.976 -11.938 25.351 1.00 83.75 120 GLY A C 1
ATOM 985 O O . GLY A 1 120 ? -10.082 -11.552 24.978 1.00 83.75 120 GLY A O 1
ATOM 986 N N . SER A 1 121 ? -8.015 -11.117 25.782 1.00 93.62 121 SER A N 1
ATOM 987 C CA . SER A 1 121 ? -8.117 -9.658 25.749 1.00 93.62 121 SER A CA 1
ATOM 988 C C . SER A 1 121 ? -7.911 -9.107 24.340 1.00 93.62 121 SER A C 1
ATOM 990 O O . SER A 1 121 ? -7.531 -9.823 23.411 1.00 93.62 121 SER A O 1
ATOM 992 N N . TYR A 1 122 ? -8.109 -7.808 24.190 1.00 97.25 122 TYR A N 1
ATOM 993 C CA . TYR A 1 122 ? -7.971 -7.093 22.933 1.00 97.25 122 TYR A CA 1
ATOM 994 C C . TYR A 1 122 ? -6.909 -6.003 23.036 1.00 97.25 122 TYR A C 1
ATOM 996 O O . TYR A 1 122 ? -6.743 -5.390 24.093 1.00 97.25 122 TYR A O 1
ATOM 1004 N N . SER A 1 123 ? -6.205 -5.761 21.932 1.00 96.31 123 SER A N 1
ATOM 1005 C CA . SER A 1 123 ? -5.231 -4.678 21.795 1.00 96.31 123 SER A CA 1
ATOM 1006 C C . SER A 1 123 ? -5.606 -3.793 20.614 1.00 96.31 123 SER A C 1
ATOM 1008 O O . SER A 1 123 ? -5.809 -4.301 19.516 1.00 96.31 123 SER A O 1
ATOM 1010 N N . MET A 1 124 ? -5.653 -2.480 20.828 1.00 95.81 124 MET A N 1
ATOM 1011 C CA . MET A 1 124 ? -5.762 -1.480 19.764 1.00 95.81 124 MET A CA 1
ATOM 1012 C C . MET A 1 124 ? -4.537 -0.570 19.778 1.00 95.81 124 MET A C 1
ATOM 1014 O O . MET A 1 124 ? -4.186 -0.027 20.826 1.00 95.81 124 MET A O 1
ATOM 1018 N N . ILE A 1 125 ? -3.907 -0.374 18.622 1.00 93.69 125 ILE A N 1
ATOM 1019 C CA . ILE A 1 125 ? -2.902 0.670 18.416 1.00 93.69 125 ILE A CA 1
ATOM 1020 C C . ILE A 1 125 ? -3.625 1.875 17.834 1.00 93.69 125 ILE A C 1
ATOM 1022 O O . ILE A 1 125 ? -4.309 1.756 16.824 1.00 93.69 125 ILE A O 1
ATOM 1026 N N . ILE A 1 126 ? -3.487 3.024 18.484 1.00 92.31 126 ILE A N 1
ATOM 1027 C CA . ILE A 1 126 ? -4.256 4.229 18.182 1.00 92.31 126 ILE A CA 1
ATOM 1028 C C . ILE A 1 126 ? -3.300 5.397 17.966 1.00 92.31 126 ILE A C 1
ATOM 1030 O O . ILE A 1 126 ? -2.312 5.533 18.693 1.00 92.31 126 ILE A O 1
ATOM 1034 N N . PHE A 1 127 ? -3.624 6.268 17.014 1.00 86.00 127 PHE A N 1
ATOM 1035 C CA . PHE A 1 127 ? -3.034 7.591 16.859 1.00 86.00 127 PHE A CA 1
ATOM 1036 C C . PHE A 1 127 ? -4.070 8.671 17.195 1.00 86.00 127 PHE A C 1
ATOM 1038 O O . PHE A 1 127 ? -5.001 8.910 16.433 1.00 86.00 127 PHE A O 1
ATOM 1045 N N . GLY A 1 128 ? -3.902 9.321 18.351 1.00 74.75 128 GLY A N 1
ATOM 1046 C CA . GLY A 1 128 ? -4.777 10.395 18.840 1.00 74.75 128 GLY A CA 1
ATOM 1047 C C . GLY A 1 128 ? -3.952 11.552 19.392 1.00 74.75 128 GLY A C 1
ATOM 1048 O O . GLY A 1 128 ? -3.829 11.702 20.607 1.00 74.75 128 GLY A O 1
ATOM 1049 N N . GLY A 1 129 ? -3.235 12.253 18.508 1.00 75.38 129 GLY A N 1
ATOM 1050 C CA . GLY A 1 129 ? -2.212 13.256 18.849 1.00 75.38 129 GLY A CA 1
ATOM 1051 C C . GLY A 1 129 ? -0.867 12.656 19.293 1.00 75.38 129 GLY A C 1
ATOM 1052 O O . GLY A 1 129 ? 0.197 13.130 18.894 1.00 75.38 129 GLY A O 1
ATOM 1053 N N . VAL A 1 130 ? -0.906 11.565 20.059 1.00 80.00 130 VAL A N 1
ATOM 1054 C CA . VAL A 1 130 ? 0.227 10.674 20.345 1.00 80.00 130 VAL A CA 1
ATOM 1055 C C . VAL A 1 130 ? -0.181 9.239 20.022 1.00 80.00 130 VAL A C 1
ATOM 1057 O O . VAL A 1 130 ? -1.347 8.876 20.184 1.00 80.00 130 VAL A O 1
ATOM 1060 N N . GLN A 1 131 ? 0.765 8.421 19.559 1.00 87.50 131 GLN A N 1
ATOM 1061 C CA . GLN A 1 131 ? 0.517 6.994 19.382 1.00 87.50 131 GLN A CA 1
ATOM 1062 C C . GLN A 1 131 ? 0.480 6.297 20.747 1.00 87.50 131 GLN A C 1
ATOM 1064 O O . GLN A 1 131 ? 1.351 6.527 21.586 1.00 87.50 131 GLN A O 1
ATOM 1069 N N . PHE A 1 132 ? -0.502 5.430 20.974 1.00 91.25 132 PHE A N 1
ATOM 1070 C CA . PHE A 1 132 ? -0.557 4.588 22.166 1.00 91.25 132 PHE A CA 1
ATOM 1071 C C . PHE A 1 132 ? -1.219 3.243 21.883 1.00 91.25 132 PHE A C 1
ATOM 1073 O O . PHE A 1 132 ? -1.984 3.085 20.937 1.00 91.25 132 PHE A O 1
ATOM 1080 N N . THR A 1 133 ? -0.907 2.259 22.720 1.00 94.94 133 THR A N 1
ATOM 1081 C CA . THR A 1 133 ? -1.569 0.953 22.731 1.00 94.94 133 THR A CA 1
ATOM 1082 C C . THR A 1 133 ? -2.587 0.920 23.860 1.00 94.94 133 THR A C 1
ATOM 1084 O O . THR A 1 133 ? -2.240 1.194 25.009 1.00 94.94 133 THR A O 1
ATOM 1087 N N . LEU A 1 134 ? -3.827 0.566 23.543 1.00 96.31 134 LEU A N 1
ATOM 1088 C CA . LEU A 1 134 ? -4.900 0.274 24.484 1.00 96.31 134 LEU A CA 1
ATOM 1089 C C . LEU A 1 134 ? -5.052 -1.241 24.612 1.00 96.31 134 LEU A C 1
ATOM 1091 O O . LEU A 1 134 ? -5.225 -1.923 23.608 1.00 96.31 134 LEU A O 1
ATOM 1095 N N . ILE A 1 135 ? -5.053 -1.752 25.840 1.00 97.44 135 ILE A N 1
ATOM 1096 C CA . ILE A 1 135 ? -5.409 -3.142 26.140 1.00 97.44 135 ILE A CA 1
ATOM 1097 C C . ILE A 1 135 ? -6.699 -3.132 26.950 1.00 97.44 135 ILE A C 1
ATOM 1099 O O . ILE A 1 135 ? -6.793 -2.419 27.953 1.00 97.44 135 ILE A O 1
ATOM 1103 N N . PHE A 1 136 ? -7.684 -3.922 26.537 1.00 97.50 136 PHE A N 1
ATOM 1104 C CA . PHE A 1 136 ? -8.999 -3.969 27.171 1.00 97.50 136 PHE A CA 1
ATOM 1105 C C . PHE A 1 136 ? -9.639 -5.356 27.061 1.00 97.50 136 PHE A C 1
ATOM 1107 O O . PHE A 1 136 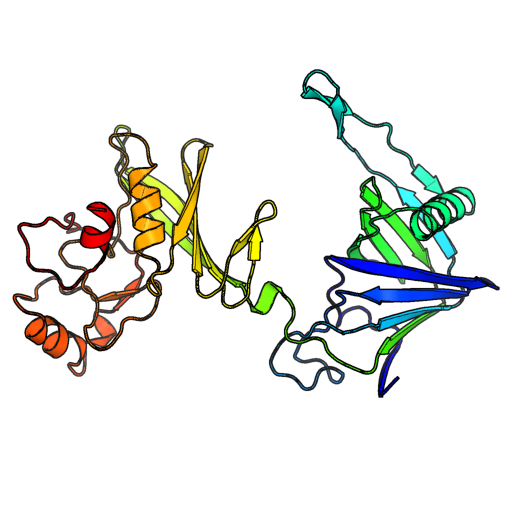? -9.242 -6.177 26.235 1.00 97.50 136 PHE A O 1
ATOM 1114 N N . ASP A 1 137 ? -10.652 -5.583 27.889 1.00 97.00 137 ASP A N 1
ATOM 1115 C CA . ASP A 1 137 ? -11.552 -6.731 27.819 1.00 97.00 137 ASP A CA 1
ATOM 1116 C C . ASP A 1 137 ? -12.973 -6.261 27.492 1.00 97.00 137 ASP A C 1
ATOM 1118 O O . ASP A 1 137 ? -13.359 -5.127 27.787 1.00 97.00 137 ASP A O 1
ATOM 1122 N N . CYS A 1 138 ? -13.759 -7.150 26.894 1.00 96.69 138 CYS A N 1
ATOM 1123 C CA . CYS A 1 138 ? -15.200 -6.995 26.717 1.00 96.69 138 CYS A CA 1
ATOM 1124 C C . CYS A 1 138 ? -15.845 -8.378 26.549 1.00 96.69 138 CYS A C 1
ATOM 1126 O O . CYS A 1 138 ? -15.169 -9.343 26.181 1.00 96.69 138 CYS A O 1
ATOM 1128 N N . ASP A 1 139 ? -17.147 -8.468 26.806 1.00 96.12 139 ASP A N 1
ATOM 1129 C CA . ASP A 1 139 ? -17.903 -9.714 26.659 1.00 96.12 139 ASP A CA 1
ATOM 1130 C C . ASP A 1 139 ? -18.246 -9.984 25.195 1.00 96.12 139 ASP A C 1
ATOM 1132 O O . ASP A 1 139 ? -18.104 -11.109 24.715 1.00 96.12 139 ASP A O 1
ATOM 1136 N N . ASN A 1 140 ? -18.699 -8.945 24.486 1.00 96.81 140 ASN A N 1
ATOM 1137 C CA . ASN A 1 140 ? -19.005 -9.020 23.066 1.00 96.81 140 ASN A CA 1
ATOM 1138 C C . ASN A 1 140 ? -18.558 -7.766 22.323 1.00 96.81 140 ASN A C 1
ATOM 1140 O O . ASN A 1 140 ? -18.645 -6.653 22.839 1.00 96.81 140 ASN A O 1
ATOM 1144 N N . ILE A 1 141 ? -18.176 -7.973 21.067 1.00 98.06 141 ILE A N 1
ATOM 1145 C CA . ILE A 1 141 ? -17.969 -6.938 20.063 1.00 98.06 141 ILE A CA 1
ATOM 1146 C C . ILE A 1 141 ? -18.999 -7.171 18.967 1.00 98.06 141 ILE A C 1
ATOM 1148 O O . ILE A 1 141 ? -18.980 -8.209 18.306 1.00 98.06 141 ILE A O 1
ATOM 1152 N N . THR A 1 142 ? -19.902 -6.216 18.772 1.00 98.50 142 THR A N 1
ATOM 1153 C CA . THR A 1 142 ? -20.855 -6.223 17.658 1.00 98.50 142 THR A CA 1
ATOM 1154 C C . THR A 1 142 ? -20.485 -5.116 16.681 1.00 98.50 142 THR A C 1
ATOM 1156 O O . THR A 1 142 ? -20.385 -3.965 17.093 1.00 98.50 142 THR A O 1
ATOM 1159 N N . ILE A 1 143 ? -20.304 -5.463 15.406 1.00 98.44 143 ILE A N 1
ATOM 1160 C CA . ILE A 1 143 ? -20.033 -4.519 14.314 1.00 98.44 143 ILE A CA 1
ATOM 1161 C C . ILE A 1 143 ? -21.197 -4.583 13.327 1.00 98.44 143 ILE A C 1
ATOM 1163 O O . ILE A 1 143 ? -21.549 -5.659 12.837 1.00 98.44 143 ILE A O 1
ATOM 1167 N N . GLU A 1 144 ? -21.808 -3.436 13.050 1.00 98.38 144 GLU A N 1
ATOM 1168 C CA . GLU A 1 144 ? -23.022 -3.315 12.244 1.00 98.38 144 GLU A CA 1
ATOM 1169 C C . GLU A 1 144 ? -22.903 -2.198 11.204 1.00 98.38 144 GLU A C 1
ATOM 1171 O O . GLU A 1 144 ? -22.361 -1.137 11.494 1.00 98.38 144 GLU A O 1
ATOM 1176 N N . TRP A 1 145 ? -23.421 -2.422 9.994 1.00 98.12 145 TRP A N 1
ATOM 1177 C CA . TRP A 1 145 ? -23.442 -1.414 8.927 1.00 98.12 145 TRP A CA 1
ATOM 1178 C C . TRP A 1 145 ? -24.560 -1.676 7.909 1.00 98.12 145 TRP A C 1
ATOM 1180 O O . TRP A 1 145 ? -25.193 -2.741 7.899 1.00 98.12 145 TRP A O 1
ATOM 1190 N N . ASP A 1 146 ? -24.823 -0.693 7.045 1.00 97.31 146 ASP A N 1
ATOM 1191 C CA . ASP A 1 146 ? -25.857 -0.770 6.003 1.00 97.31 146 ASP A CA 1
ATOM 1192 C C . ASP A 1 146 ? -25.297 -0.744 4.569 1.00 97.31 146 ASP A C 1
ATOM 1194 O O . ASP A 1 146 ? -25.800 -1.464 3.698 1.00 97.31 146 ASP A O 1
ATOM 1198 N N . GLU A 1 147 ? -24.246 0.042 4.319 1.00 96.75 147 GLU A N 1
ATOM 1199 C CA . GLU A 1 147 ? -23.731 0.343 2.977 1.00 96.75 147 GLU A CA 1
ATOM 1200 C C . GLU A 1 147 ? -22.196 0.260 2.907 1.00 96.75 147 GLU A C 1
ATOM 1202 O O . GLU A 1 147 ? -21.499 0.513 3.889 1.00 96.75 147 GLU A O 1
ATOM 1207 N N . TYR A 1 148 ? -21.676 -0.053 1.716 1.00 95.00 148 TYR A N 1
ATOM 1208 C CA . TYR A 1 148 ? -20.252 0.072 1.384 1.00 95.00 148 TYR A CA 1
ATOM 1209 C C . TYR A 1 148 ? -19.985 1.404 0.672 1.00 95.00 148 TYR A C 1
ATOM 1211 O O . TYR A 1 148 ? -20.870 1.925 -0.009 1.00 95.00 148 TYR A O 1
ATOM 1219 N N . ASN A 1 149 ? -18.756 1.903 0.773 1.00 91.75 149 ASN A N 1
ATOM 1220 C CA . ASN A 1 149 ? -18.267 3.144 0.169 1.00 91.75 149 ASN A CA 1
ATOM 1221 C C . ASN A 1 149 ? -17.233 2.903 -0.945 1.00 91.75 149 ASN A C 1
ATOM 1223 O O . ASN A 1 149 ? -16.345 3.711 -1.177 1.00 91.75 149 ASN A O 1
ATOM 1227 N N . GLY A 1 150 ? -17.350 1.779 -1.655 1.00 89.31 150 GLY A N 1
ATOM 1228 C CA . GLY A 1 150 ? -16.411 1.402 -2.714 1.00 89.31 150 GLY A CA 1
ATOM 1229 C C . GLY A 1 150 ? -15.345 0.417 -2.244 1.00 89.31 150 GLY A C 1
ATOM 1230 O O . GLY A 1 150 ? -15.472 -0.199 -1.185 1.00 89.31 150 GLY A O 1
ATOM 1231 N N . LYS A 1 151 ? -14.339 0.195 -3.095 1.00 90.38 151 LYS A N 1
ATOM 1232 C CA . LYS A 1 151 ? -13.224 -0.698 -2.768 1.00 90.38 151 LYS A CA 1
ATOM 1233 C C . LYS A 1 151 ? -12.382 -0.066 -1.664 1.00 90.38 151 LYS A C 1
ATOM 1235 O O . LYS A 1 151 ? -12.275 1.152 -1.608 1.00 90.38 151 LYS A O 1
ATOM 1240 N N . ALA A 1 152 ? -11.766 -0.892 -0.827 1.00 88.06 152 ALA A N 1
ATOM 1241 C CA . ALA A 1 152 ? -10.779 -0.406 0.126 1.00 88.06 152 ALA A CA 1
ATOM 1242 C C . ALA A 1 152 ? -9.650 0.335 -0.613 1.00 88.06 152 ALA A C 1
ATOM 1244 O O . ALA A 1 152 ? -9.234 -0.089 -1.694 1.00 88.06 152 ALA A O 1
ATOM 1245 N N . TRP A 1 153 ? -9.133 1.419 -0.031 1.00 78.00 153 TRP A N 1
ATOM 1246 C CA . TRP A 1 153 ? -8.191 2.331 -0.698 1.00 78.00 153 TRP A CA 1
ATOM 1247 C C . TRP A 1 153 ? -6.949 1.627 -1.277 1.00 78.00 153 TRP A C 1
ATOM 1249 O O . TRP A 1 153 ? -6.482 1.952 -2.369 1.00 78.00 153 TRP A O 1
ATOM 1259 N N . TYR A 1 154 ? -6.445 0.592 -0.599 1.00 80.25 154 TYR A N 1
ATOM 1260 C CA . TYR A 1 154 ? -5.273 -0.166 -1.042 1.00 80.25 154 TYR A CA 1
ATOM 1261 C C . TYR A 1 154 ? -5.550 -1.074 -2.253 1.00 80.25 154 TYR A C 1
ATOM 1263 O O . TYR A 1 154 ? -4.613 -1.483 -2.933 1.00 80.25 154 TYR A O 1
ATOM 1271 N N . TRP A 1 155 ? -6.812 -1.341 -2.607 1.00 75.62 155 TRP A N 1
ATOM 1272 C CA . TRP A 1 155 ? -7.151 -2.001 -3.877 1.00 75.62 155 TRP A CA 1
ATOM 1273 C C . TRP A 1 155 ? -6.992 -1.082 -5.088 1.00 75.62 155 TRP A C 1
ATOM 1275 O O . TRP A 1 155 ? -6.859 -1.571 -6.212 1.00 75.62 155 TRP A O 1
ATOM 1285 N N . GLY A 1 156 ? -6.996 0.237 -4.879 1.00 73.81 156 GLY A N 1
ATOM 1286 C CA . GLY A 1 156 ? -6.716 1.225 -5.915 1.00 73.81 156 GLY A CA 1
ATOM 1287 C C . GLY A 1 156 ? -5.225 1.376 -6.230 1.00 73.81 156 GLY A C 1
ATOM 1288 O O . GLY A 1 156 ? -4.867 2.163 -7.110 1.00 73.81 156 GLY A O 1
ATOM 1289 N N . HIS A 1 157 ? -4.343 0.681 -5.504 1.00 82.12 157 HIS A N 1
ATOM 1290 C CA . HIS A 1 157 ? -2.898 0.887 -5.547 1.00 82.12 157 HIS A CA 1
ATOM 1291 C C . HIS A 1 157 ? -2.171 -0.458 -5.630 1.00 82.12 157 HIS A C 1
ATOM 1293 O O . HIS A 1 157 ? -2.012 -1.165 -4.641 1.00 82.12 157 HIS A O 1
ATOM 1299 N N . THR A 1 158 ? -1.720 -0.837 -6.825 1.00 85.75 158 THR A N 1
ATOM 1300 C CA . THR A 1 158 ? -0.986 -2.098 -7.012 1.00 85.75 158 THR A CA 1
ATOM 1301 C C . THR A 1 158 ? 0.516 -1.855 -6.941 1.00 85.75 158 THR A C 1
ATOM 1303 O O . THR A 1 158 ? 1.058 -1.123 -7.769 1.00 85.75 158 THR A O 1
ATOM 1306 N N . GLY A 1 159 ? 1.180 -2.471 -5.961 1.00 89.88 159 GLY A N 1
ATOM 1307 C CA . GLY A 1 159 ? 2.632 -2.427 -5.796 1.00 89.88 159 GLY A CA 1
ATOM 1308 C C . GLY A 1 159 ? 3.352 -3.548 -6.550 1.00 89.88 159 GLY A C 1
ATOM 1309 O O . GLY A 1 159 ? 2.898 -4.690 -6.566 1.00 89.88 159 GLY A O 1
ATOM 1310 N N . TYR A 1 160 ? 4.502 -3.225 -7.135 1.00 92.31 160 TYR A N 1
ATOM 1311 C CA . TYR A 1 160 ? 5.412 -4.147 -7.808 1.00 92.31 160 TYR A CA 1
ATOM 1312 C C . TYR A 1 160 ? 6.841 -3.878 -7.338 1.00 92.31 160 TYR A C 1
ATOM 1314 O O . TYR A 1 160 ? 7.239 -2.722 -7.193 1.00 92.31 160 TYR A O 1
ATOM 1322 N N . GLN A 1 161 ? 7.621 -4.938 -7.137 1.00 94.19 161 GLN A N 1
ATOM 1323 C CA . GLN A 1 161 ? 9.021 -4.845 -6.724 1.00 94.19 161 GLN A CA 1
ATOM 1324 C C . GLN A 1 161 ? 9.939 -5.514 -7.748 1.00 94.19 161 GLN A C 1
ATOM 1326 O O . GLN A 1 161 ? 9.687 -6.628 -8.226 1.00 94.19 161 GLN A O 1
ATOM 1331 N N . TYR A 1 162 ? 11.016 -4.806 -8.069 1.00 94.06 162 TYR A N 1
ATOM 1332 C CA . TYR A 1 162 ? 12.007 -5.175 -9.068 1.00 94.06 162 TYR A CA 1
ATOM 1333 C C . TYR A 1 162 ? 13.411 -5.052 -8.472 1.00 94.06 162 TYR A C 1
ATOM 1335 O O . TYR A 1 162 ? 13.722 -4.054 -7.822 1.00 94.06 162 TYR A O 1
ATOM 1343 N N . ASN A 1 163 ? 14.268 -6.043 -8.725 1.00 94.31 163 ASN A N 1
ATOM 1344 C CA . ASN A 1 163 ? 15.676 -5.983 -8.330 1.00 94.31 163 ASN A CA 1
ATOM 1345 C C . ASN A 1 163 ? 16.458 -5.335 -9.469 1.00 94.31 163 ASN A C 1
ATOM 1347 O O . ASN A 1 163 ? 16.837 -5.994 -10.433 1.00 94.31 163 ASN A O 1
ATOM 1351 N N . MET A 1 164 ? 16.655 -4.024 -9.387 1.00 95.62 164 MET A N 1
ATOM 1352 C CA . MET A 1 164 ? 17.280 -3.256 -10.450 1.00 95.62 164 MET A CA 1
ATOM 1353 C C . MET A 1 164 ? 18.798 -3.308 -10.380 1.00 95.62 164 MET A C 1
ATOM 1355 O O . MET A 1 164 ? 19.407 -2.923 -9.382 1.00 95.62 164 MET A O 1
ATOM 1359 N N . HIS A 1 165 ? 19.417 -3.689 -11.495 1.00 96.50 165 HIS A N 1
ATOM 1360 C CA . HIS A 1 165 ? 20.857 -3.581 -11.666 1.00 96.50 165 HIS A CA 1
ATOM 1361 C C . HIS A 1 165 ? 21.260 -2.133 -11.964 1.00 96.50 165 HIS A C 1
ATOM 1363 O O . HIS A 1 165 ? 20.606 -1.431 -12.739 1.00 96.50 165 HIS A O 1
ATOM 1369 N N . LEU A 1 166 ? 22.368 -1.704 -11.368 1.00 96.88 166 LEU A N 1
ATOM 1370 C CA . LEU A 1 166 ? 22.968 -0.389 -11.538 1.00 96.88 166 LEU A CA 1
ATOM 1371 C C . LEU A 1 166 ? 24.412 -0.552 -12.017 1.00 96.88 166 LEU A C 1
ATOM 1373 O O . LEU A 1 166 ? 25.228 -1.160 -11.325 1.00 96.88 166 LEU A O 1
ATOM 1377 N N . ASP A 1 167 ? 24.754 0.032 -13.163 1.00 96.69 167 ASP A N 1
ATOM 1378 C CA . ASP A 1 167 ? 26.153 0.273 -13.516 1.00 96.69 167 ASP A CA 1
ATOM 1379 C C . ASP A 1 167 ? 26.608 1.549 -12.789 1.00 96.69 167 ASP A C 1
ATOM 1381 O O . ASP A 1 167 ? 25.994 2.605 -12.951 1.00 96.69 167 ASP A O 1
ATOM 1385 N N . THR A 1 168 ? 27.665 1.464 -11.975 1.00 96.69 168 THR A N 1
ATOM 1386 C CA . THR A 1 168 ? 28.180 2.599 -11.186 1.00 96.69 168 THR A CA 1
ATOM 1387 C C . THR A 1 168 ? 29.692 2.773 -11.363 1.00 96.69 168 THR A C 1
ATOM 1389 O O . THR A 1 168 ? 30.366 1.824 -11.779 1.00 96.69 168 THR A O 1
ATOM 1392 N N . PRO A 1 169 ? 30.266 3.941 -11.005 1.00 95.62 169 PRO A N 1
ATOM 1393 C CA . PRO A 1 169 ? 31.716 4.152 -11.043 1.00 95.62 169 PRO A CA 1
ATOM 1394 C C . PRO A 1 169 ? 32.511 3.192 -10.144 1.00 95.62 169 PRO A C 1
ATOM 1396 O O . PRO A 1 169 ? 33.661 2.887 -10.449 1.00 95.62 169 PRO A O 1
ATOM 1399 N N . ASP A 1 170 ? 31.890 2.695 -9.068 1.00 94.62 170 ASP A N 1
ATOM 1400 C CA . ASP A 1 170 ? 32.499 1.774 -8.100 1.00 94.62 170 ASP A CA 1
ATOM 1401 C C . ASP A 1 170 ? 32.316 0.293 -8.501 1.00 94.62 170 ASP A C 1
ATOM 1403 O O . ASP A 1 170 ? 32.794 -0.611 -7.814 1.00 94.62 170 ASP A O 1
ATOM 1407 N N . GLY A 1 171 ? 31.632 0.039 -9.620 1.00 94.88 171 GLY A N 1
ATOM 1408 C CA . GLY A 1 171 ? 31.270 -1.288 -10.113 1.00 94.88 171 GLY A CA 1
ATOM 1409 C C . GLY A 1 171 ? 29.757 -1.550 -10.093 1.00 94.88 171 GLY A C 1
ATOM 1410 O O . GLY A 1 171 ? 28.985 -0.734 -9.582 1.00 94.88 171 GLY A O 1
ATOM 1411 N N . PRO A 1 172 ? 29.301 -2.667 -10.685 1.00 94.44 172 PRO A N 1
ATOM 1412 C CA . PRO A 1 172 ? 27.888 -3.025 -10.693 1.00 94.44 172 PRO A CA 1
ATOM 1413 C C . PRO A 1 172 ? 27.349 -3.267 -9.280 1.00 94.44 172 PRO A C 1
ATOM 1415 O O . PRO A 1 172 ? 28.012 -3.900 -8.460 1.00 94.44 172 PRO A O 1
ATOM 1418 N N . THR A 1 173 ? 26.130 -2.807 -9.016 1.00 95.69 173 THR A N 1
ATOM 1419 C CA . THR A 1 173 ? 25.388 -3.090 -7.778 1.00 95.69 173 THR A CA 1
ATOM 1420 C C . THR A 1 173 ? 23.913 -3.314 -8.092 1.00 95.69 173 THR A C 1
ATOM 1422 O O . THR A 1 173 ? 23.473 -3.101 -9.220 1.00 95.69 173 THR A O 1
ATOM 1425 N N . GLU A 1 174 ? 23.142 -3.728 -7.095 1.00 95.12 174 GLU A N 1
ATOM 1426 C CA . GLU A 1 174 ? 21.688 -3.848 -7.179 1.00 95.12 174 GLU A CA 1
ATOM 1427 C C . GLU A 1 174 ? 21.010 -2.869 -6.217 1.00 95.12 174 GLU A C 1
ATOM 1429 O O . GLU A 1 174 ? 21.602 -2.441 -5.221 1.00 95.12 174 GLU A O 1
ATOM 1434 N N . SER A 1 175 ? 19.778 -2.497 -6.543 1.00 95.25 175 SER A N 1
ATOM 1435 C CA . SER A 1 175 ? 18.879 -1.734 -5.686 1.00 95.25 175 SER A CA 1
ATOM 1436 C C . SER A 1 175 ? 17.432 -2.146 -5.957 1.00 95.25 175 SER A C 1
ATOM 1438 O O . SER A 1 175 ? 17.097 -2.573 -7.060 1.00 95.25 175 SER A O 1
ATOM 1440 N N . GLU A 1 176 ? 16.567 -2.024 -4.956 1.00 95.62 176 GLU A N 1
ATOM 1441 C CA . GLU A 1 176 ? 15.141 -2.267 -5.132 1.00 95.62 176 GLU A CA 1
ATOM 1442 C C . GLU A 1 176 ? 14.475 -1.067 -5.820 1.00 95.62 176 GLU A C 1
ATOM 1444 O O . GLU A 1 176 ? 14.579 0.076 -5.367 1.00 95.62 176 GLU A O 1
ATOM 1449 N N . LEU A 1 177 ? 13.753 -1.345 -6.904 1.00 95.94 177 LEU A N 1
ATOM 1450 C CA . LEU A 1 177 ? 12.799 -0.431 -7.514 1.00 95.94 177 LEU A CA 1
ATOM 1451 C C . LEU A 1 177 ? 11.389 -0.870 -7.122 1.00 95.94 177 LEU A C 1
ATOM 1453 O O . LEU A 1 177 ? 10.929 -1.946 -7.504 1.00 95.94 177 LEU A O 1
ATOM 1457 N N . THR A 1 178 ? 10.690 -0.004 -6.400 1.00 96.44 178 THR A N 1
ATOM 1458 C CA . THR A 1 178 ? 9.260 -0.147 -6.132 1.00 96.44 178 THR A CA 1
ATOM 1459 C C . THR A 1 178 ? 8.476 0.668 -7.154 1.00 96.44 178 THR A C 1
ATOM 1461 O O . THR A 1 178 ? 8.729 1.862 -7.320 1.00 96.44 178 THR A O 1
ATOM 1464 N N . ILE A 1 179 ? 7.503 0.039 -7.808 1.00 94.88 179 ILE A N 1
ATOM 1465 C CA . ILE A 1 179 ? 6.508 0.700 -8.654 1.00 94.88 179 ILE A CA 1
ATOM 1466 C C . ILE A 1 179 ? 5.143 0.579 -7.984 1.00 94.88 179 ILE A C 1
ATOM 1468 O O . ILE A 1 179 ? 4.739 -0.519 -7.616 1.00 94.88 179 ILE A O 1
ATOM 1472 N N . VAL A 1 180 ? 4.408 1.680 -7.863 1.00 92.25 180 VAL A N 1
ATOM 1473 C CA . VAL A 1 180 ? 3.007 1.676 -7.428 1.00 92.25 180 VAL A CA 1
ATOM 1474 C C . VAL A 1 180 ? 2.150 2.233 -8.554 1.00 92.25 180 VAL A C 1
ATOM 1476 O O . VAL A 1 180 ? 2.332 3.372 -8.983 1.00 92.25 180 VAL A O 1
ATOM 1479 N N . TYR A 1 181 ? 1.229 1.418 -9.060 1.00 90.56 181 TYR A N 1
ATOM 1480 C CA . TYR A 1 181 ? 0.249 1.830 -10.056 1.00 90.56 181 TYR A CA 1
ATOM 1481 C C . TYR A 1 181 ? -1.054 2.220 -9.365 1.00 90.56 181 TYR A C 1
ATOM 1483 O O . TYR A 1 181 ? -1.679 1.395 -8.696 1.00 90.56 181 TYR A O 1
ATOM 1491 N N . HIS A 1 182 ? -1.458 3.475 -9.538 1.00 89.12 182 HIS A N 1
ATOM 1492 C CA . HIS A 1 182 ? -2.636 4.043 -8.905 1.00 89.12 182 HIS A CA 1
ATOM 1493 C C . HIS A 1 182 ? -3.782 4.136 -9.915 1.00 89.12 182 HIS A C 1
ATOM 1495 O O . HIS A 1 182 ? -3.687 4.832 -10.927 1.00 89.12 182 HIS A O 1
ATOM 1501 N N . THR A 1 183 ? -4.883 3.445 -9.624 1.00 85.75 183 THR A N 1
ATOM 1502 C CA . THR A 1 183 ? -6.148 3.531 -10.370 1.00 85.75 183 THR A CA 1
ATOM 1503 C C . THR A 1 183 ? -7.174 4.439 -9.700 1.00 85.75 183 THR A C 1
ATOM 1505 O O . THR A 1 183 ? -8.239 4.665 -10.266 1.00 85.75 183 THR A O 1
ATOM 1508 N N . GLU A 1 184 ? -6.857 4.958 -8.516 1.00 81.94 184 GLU A N 1
ATOM 1509 C CA . GLU A 1 184 ? -7.684 5.896 -7.757 1.00 81.94 184 GLU A CA 1
ATOM 1510 C C . GLU A 1 184 ? -6.882 7.157 -7.394 1.00 81.94 184 GLU A C 1
ATOM 1512 O O . GLU A 1 184 ? -5.645 7.095 -7.376 1.00 81.94 184 GLU A O 1
ATOM 1517 N N . PRO A 1 185 ? -7.549 8.304 -7.149 1.00 83.38 185 PRO A N 1
ATOM 1518 C CA . PRO A 1 185 ? -6.871 9.545 -6.796 1.00 83.38 185 PRO A CA 1
ATOM 1519 C C . PRO A 1 185 ? -6.033 9.405 -5.527 1.00 83.38 185 PRO A C 1
ATOM 1521 O O . PRO A 1 185 ? -6.455 8.782 -4.557 1.00 83.38 185 PRO A O 1
ATOM 1524 N N . LEU A 1 186 ? -4.861 10.038 -5.515 1.00 80.19 186 LEU A N 1
ATOM 1525 C CA . LEU A 1 186 ? -3.986 10.077 -4.345 1.00 80.19 186 LEU A CA 1
ATOM 1526 C C . LEU A 1 186 ? -3.835 11.512 -3.861 1.00 80.19 186 LEU A C 1
ATOM 1528 O O . LEU A 1 186 ? -3.463 12.392 -4.635 1.00 80.19 186 LEU A O 1
ATOM 1532 N N . ASN A 1 187 ? -4.055 11.741 -2.568 1.00 75.25 187 ASN A N 1
ATOM 1533 C CA . ASN A 1 187 ? -3.656 12.991 -1.933 1.00 75.25 187 ASN A CA 1
ATOM 1534 C C . ASN A 1 187 ? -2.186 12.892 -1.512 1.00 75.25 187 ASN A C 1
ATOM 1536 O O . ASN A 1 187 ? -1.848 12.207 -0.546 1.00 75.25 187 ASN A O 1
ATOM 1540 N N . TYR A 1 188 ? -1.307 13.576 -2.237 1.00 69.88 188 TYR A N 1
ATOM 1541 C CA . TYR A 1 188 ? 0.110 13.648 -1.918 1.00 69.88 188 TYR A CA 1
ATOM 1542 C C . TYR A 1 188 ? 0.480 15.078 -1.531 1.00 69.88 188 TYR A C 1
ATOM 1544 O O . TYR A 1 188 ? 0.445 15.989 -2.352 1.00 69.88 188 TYR A O 1
ATOM 1552 N N . LYS A 1 189 ? 0.851 15.281 -0.260 1.00 71.69 189 LYS A N 1
ATOM 1553 C CA . LYS A 1 189 ? 1.244 16.594 0.294 1.00 71.69 189 LYS A CA 1
ATOM 1554 C C . LYS A 1 189 ? 0.200 17.707 0.079 1.00 71.69 189 LYS A C 1
ATOM 1556 O O . LYS A 1 189 ? 0.564 18.872 -0.045 1.00 71.69 189 LYS A O 1
ATOM 1561 N N . GLY A 1 190 ? -1.088 17.357 0.084 1.00 74.19 190 GLY A N 1
ATOM 1562 C CA . GLY A 1 190 ? -2.192 18.303 -0.094 1.00 74.19 190 GLY A CA 1
ATOM 1563 C C . GLY A 1 190 ? -2.617 18.513 -1.547 1.00 74.19 190 GLY A C 1
ATOM 1564 O O . GLY A 1 190 ? -3.579 19.240 -1.785 1.00 74.19 190 GLY A O 1
ATOM 1565 N N . GLU A 1 191 ? -1.950 17.872 -2.508 1.00 77.88 191 GLU A N 1
ATOM 1566 C CA . GLU A 1 191 ? -2.334 17.887 -3.918 1.00 77.88 191 GLU A CA 1
ATOM 1567 C C . GLU A 1 191 ? -3.017 16.571 -4.291 1.00 77.88 191 GLU A C 1
ATOM 1569 O O . GLU A 1 191 ? -2.519 15.487 -3.980 1.00 77.88 191 GLU A O 1
ATOM 1574 N N . ILE A 1 192 ? -4.167 16.666 -4.963 1.00 84.81 192 ILE A N 1
ATOM 1575 C CA . ILE A 1 192 ? -4.858 15.501 -5.517 1.00 84.81 192 ILE A CA 1
ATOM 1576 C C . ILE A 1 192 ? -4.233 15.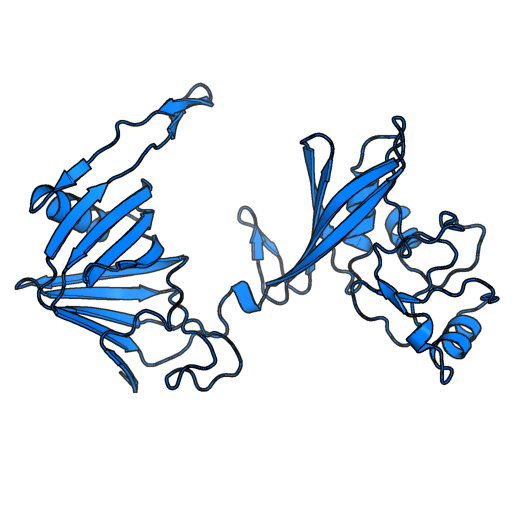181 -6.871 1.00 84.81 192 ILE A C 1
ATOM 1578 O O . ILE A 1 192 ? -4.229 16.010 -7.783 1.00 84.81 192 ILE A O 1
ATOM 1582 N N . ILE A 1 193 ? -3.717 13.964 -6.993 1.00 84.69 193 ILE A N 1
ATOM 1583 C CA . ILE A 1 193 ? -3.175 13.421 -8.231 1.00 84.69 193 ILE A CA 1
ATOM 1584 C C . ILE A 1 193 ? -4.225 12.499 -8.831 1.00 84.69 193 ILE A C 1
ATOM 1586 O O . ILE A 1 193 ? -4.578 11.478 -8.241 1.00 84.69 193 ILE A O 1
ATOM 1590 N N . GLU A 1 194 ? -4.719 12.877 -10.005 1.00 87.75 194 GLU A N 1
ATOM 1591 C CA . GLU A 1 194 ? -5.749 12.123 -10.714 1.00 87.75 194 GLU A CA 1
ATOM 1592 C C . GLU A 1 194 ? -5.176 10.856 -11.378 1.00 87.75 194 GLU A C 1
ATOM 1594 O O . GLU A 1 194 ? -4.106 10.918 -11.997 1.00 87.75 194 GLU A O 1
ATOM 1599 N N . PRO A 1 195 ? -5.884 9.715 -11.296 1.00 86.88 195 PRO A N 1
ATOM 1600 C CA . PRO A 1 195 ? -5.486 8.466 -11.930 1.00 86.88 195 PRO A CA 1
ATOM 1601 C C . PRO A 1 195 ? -5.796 8.446 -13.444 1.00 86.88 195 PRO A C 1
ATOM 1603 O O . PRO A 1 195 ? -6.613 9.232 -13.929 1.00 86.88 195 PRO A O 1
ATOM 1606 N N . PRO A 1 196 ? -5.210 7.500 -14.207 1.00 87.25 196 PRO A N 1
ATOM 1607 C CA . PRO A 1 196 ? -4.166 6.577 -13.777 1.00 87.25 196 PRO A CA 1
ATOM 1608 C C . PRO A 1 196 ? -2.798 7.265 -13.734 1.00 87.25 196 PRO A C 1
ATOM 1610 O O . PRO A 1 196 ? -2.447 8.041 -14.625 1.00 87.25 196 PRO A O 1
ATOM 1613 N N . PHE A 1 197 ? -2.009 6.945 -12.715 1.00 91.88 197 PHE A N 1
ATOM 1614 C CA . PHE A 1 197 ? -0.616 7.376 -12.638 1.00 91.88 197 PHE A CA 1
ATOM 1615 C C . PHE A 1 197 ? 0.241 6.319 -11.941 1.00 91.88 197 PHE A C 1
ATOM 1617 O O . PHE A 1 197 ? -0.253 5.368 -11.332 1.00 91.88 197 PHE A O 1
ATOM 1624 N N . VAL A 1 198 ? 1.549 6.484 -12.064 1.00 93.06 198 VAL A N 1
ATOM 1625 C CA . VAL A 1 198 ? 2.566 5.576 -11.550 1.00 93.06 198 VAL A CA 1
ATOM 1626 C C . VAL A 1 198 ? 3.460 6.356 -10.603 1.00 93.06 198 VAL A C 1
ATOM 1628 O O . VAL A 1 198 ? 3.866 7.468 -10.931 1.00 93.06 198 VAL A O 1
ATOM 1631 N N . GLN A 1 199 ? 3.804 5.778 -9.459 1.00 93.88 199 GLN A N 1
ATOM 1632 C CA . GLN A 1 199 ? 4.941 6.211 -8.654 1.00 93.88 199 GLN A CA 1
ATOM 1633 C C . GLN A 1 199 ? 6.066 5.191 -8.767 1.00 93.88 199 GLN A C 1
ATOM 1635 O O . GLN A 1 199 ? 5.829 3.993 -8.638 1.00 93.88 199 GLN A O 1
ATOM 1640 N N . ALA A 1 200 ? 7.289 5.669 -8.978 1.00 96.06 200 ALA A N 1
ATOM 1641 C CA . ALA A 1 200 ? 8.487 4.843 -8.923 1.00 96.06 200 ALA A CA 1
ATOM 1642 C C . ALA A 1 200 ? 9.409 5.343 -7.810 1.00 96.06 200 ALA A C 1
ATOM 1644 O O . ALA A 1 200 ? 9.623 6.551 -7.664 1.00 96.06 200 ALA A O 1
ATOM 1645 N N . MET A 1 201 ? 9.953 4.414 -7.030 1.00 97.19 201 MET A N 1
ATOM 1646 C CA . MET A 1 201 ? 10.871 4.685 -5.930 1.00 97.19 201 MET A CA 1
ATOM 1647 C C . MET A 1 201 ? 12.074 3.751 -6.003 1.00 97.19 201 MET A C 1
ATOM 1649 O O . MET A 1 201 ? 11.905 2.540 -6.094 1.00 97.19 201 MET A O 1
ATOM 1653 N N . LEU A 1 202 ? 13.276 4.315 -5.907 1.00 97.56 202 LEU A N 1
ATOM 1654 C CA . LEU A 1 202 ? 14.530 3.570 -5.825 1.00 97.56 202 LEU A CA 1
ATOM 1655 C C . LEU A 1 202 ? 15.428 4.181 -4.748 1.00 97.56 202 LEU A C 1
ATOM 1657 O O . LEU A 1 202 ? 15.509 5.406 -4.635 1.00 97.56 202 LEU A O 1
ATOM 1661 N N . GLU A 1 203 ? 16.108 3.347 -3.963 1.00 94.75 203 GLU A N 1
ATOM 1662 C CA . GLU A 1 203 ? 17.052 3.799 -2.934 1.00 94.75 203 GLU A CA 1
ATOM 1663 C C . GLU A 1 203 ? 18.498 3.482 -3.328 1.00 94.75 203 GLU A C 1
ATOM 1665 O O . GLU A 1 203 ? 18.853 2.334 -3.580 1.00 94.75 203 GLU A O 1
ATOM 1670 N N . TYR A 1 204 ? 19.372 4.484 -3.359 1.00 94.31 204 TYR A N 1
ATOM 1671 C CA . TYR A 1 204 ? 20.786 4.285 -3.670 1.00 94.31 204 TYR A CA 1
ATOM 1672 C C . TYR A 1 204 ? 21.666 5.100 -2.724 1.00 94.31 204 TYR A C 1
ATOM 1674 O O . TYR A 1 204 ? 21.468 6.298 -2.546 1.00 94.31 204 TYR A O 1
ATOM 1682 N N . LYS A 1 205 ? 22.634 4.427 -2.080 1.00 91.94 205 LYS A N 1
ATOM 1683 C CA . LYS A 1 205 ? 23.542 5.003 -1.065 1.00 91.94 205 LYS A CA 1
ATOM 1684 C C . LYS A 1 205 ? 22.812 5.786 0.051 1.00 91.94 205 LYS A C 1
ATOM 1686 O O . LYS A 1 205 ? 23.334 6.773 0.557 1.00 91.94 205 LYS A O 1
ATOM 1691 N N . GLY A 1 206 ? 21.627 5.316 0.454 1.00 90.44 206 GLY A N 1
ATOM 1692 C CA . GLY A 1 206 ? 20.800 5.922 1.508 1.00 90.44 206 GLY A CA 1
ATOM 1693 C C . GLY A 1 206 ? 19.956 7.120 1.057 1.00 90.44 206 GLY A C 1
ATOM 1694 O O . GLY A 1 206 ? 19.221 7.685 1.866 1.00 90.44 206 GLY A O 1
ATOM 1695 N N . GLU A 1 207 ? 20.027 7.508 -0.220 1.00 94.06 207 GLU A N 1
ATOM 1696 C CA . GLU A 1 207 ? 19.139 8.507 -0.813 1.00 94.06 207 GLU A CA 1
ATOM 1697 C C . GLU A 1 207 ? 17.966 7.834 -1.529 1.00 94.06 207 GLU A C 1
ATOM 1699 O O . GLU A 1 207 ? 18.148 6.891 -2.301 1.00 94.06 207 GLU A O 1
ATOM 1704 N N . LYS A 1 208 ? 16.752 8.345 -1.294 1.00 94.94 208 LYS A N 1
ATOM 1705 C CA . LYS A 1 208 ? 15.528 7.883 -1.959 1.00 94.94 208 LYS A CA 1
ATOM 1706 C C . LYS A 1 208 ? 15.186 8.783 -3.137 1.00 94.94 208 LYS A C 1
ATOM 1708 O O . LYS A 1 208 ? 14.916 9.972 -2.964 1.00 94.94 208 LYS A O 1
ATOM 1713 N N . TYR A 1 209 ? 15.110 8.189 -4.318 1.00 96.25 209 TYR A N 1
ATOM 1714 C CA . TYR A 1 209 ? 14.667 8.832 -5.546 1.00 96.25 209 TYR A CA 1
ATOM 1715 C C . TYR A 1 209 ? 13.211 8.443 -5.781 1.00 96.25 209 TYR A C 1
ATOM 1717 O O . TYR A 1 209 ? 12.911 7.268 -5.958 1.00 96.25 209 TYR A O 1
ATOM 1725 N N . ILE A 1 210 ? 12.305 9.423 -5.748 1.00 95.00 210 ILE A N 1
ATOM 1726 C CA . ILE A 1 210 ? 10.864 9.219 -5.959 1.00 95.00 210 ILE A CA 1
ATOM 1727 C C . ILE A 1 210 ? 10.425 10.040 -7.171 1.00 95.00 210 ILE A C 1
ATOM 1729 O O . ILE A 1 210 ? 10.802 11.212 -7.327 1.00 95.00 210 ILE A O 1
ATOM 1733 N N . THR A 1 211 ? 9.650 9.421 -8.052 1.00 94.62 211 THR A N 1
ATOM 1734 C CA . THR A 1 211 ? 9.160 10.013 -9.303 1.00 94.62 211 THR A CA 1
ATOM 1735 C C . THR A 1 211 ? 7.721 9.609 -9.570 1.00 94.62 211 THR A C 1
ATOM 1737 O O . THR A 1 211 ? 7.177 8.722 -8.909 1.00 94.62 211 THR A O 1
ATOM 1740 N N . GLN A 1 212 ? 7.104 10.305 -10.522 1.00 92.81 212 GLN A N 1
ATOM 1741 C CA . GLN A 1 212 ? 5.737 10.079 -10.956 1.00 92.81 212 GLN A CA 1
ATOM 1742 C C . GLN A 1 212 ? 5.682 10.045 -12.478 1.00 92.81 212 GLN A C 1
ATOM 1744 O O . GLN A 1 212 ? 6.391 10.802 -13.131 1.00 92.81 212 GLN A O 1
ATOM 1749 N N . GLY A 1 213 ? 4.814 9.197 -13.014 1.00 92.06 213 GLY A N 1
ATOM 1750 C CA . GLY A 1 213 ? 4.585 9.041 -14.443 1.00 92.06 213 GLY A CA 1
ATOM 1751 C C . GLY A 1 213 ? 3.112 8.806 -14.758 1.00 92.06 213 GLY A C 1
ATOM 1752 O O . GLY A 1 213 ? 2.314 8.481 -13.880 1.00 92.06 213 GLY A O 1
ATOM 1753 N N . LYS A 1 214 ? 2.740 8.987 -16.021 1.00 90.56 214 LYS A N 1
ATOM 1754 C CA . LYS A 1 214 ? 1.409 8.703 -16.576 1.00 90.56 214 LYS A CA 1
ATOM 1755 C C . LYS A 1 214 ? 1.444 7.599 -17.631 1.00 90.56 214 LYS A C 1
ATOM 1757 O O . LYS A 1 214 ? 0.388 7.141 -18.066 1.00 90.56 214 LYS A O 1
ATOM 1762 N N . ASN A 1 215 ? 2.627 7.168 -18.066 1.00 88.88 215 ASN A N 1
ATOM 1763 C CA . ASN A 1 215 ? 2.759 6.079 -19.018 1.00 88.88 215 ASN A CA 1
ATOM 1764 C C . ASN A 1 215 ? 2.332 4.748 -18.376 1.00 88.88 215 ASN A C 1
ATOM 1766 O O . ASN A 1 215 ? 2.821 4.351 -17.319 1.00 88.88 215 ASN A O 1
ATOM 1770 N N . ALA A 1 216 ? 1.443 4.021 -19.054 1.00 82.62 216 ALA A N 1
ATOM 1771 C CA . ALA A 1 216 ? 0.906 2.755 -18.556 1.00 82.62 216 ALA A CA 1
ATOM 1772 C C . ALA A 1 216 ? 1.956 1.631 -18.445 1.00 82.62 216 ALA A C 1
ATOM 1774 O O . ALA A 1 216 ? 1.726 0.672 -17.715 1.00 82.62 216 ALA A O 1
ATOM 1775 N N . LEU A 1 217 ? 3.097 1.745 -19.138 1.00 89.31 217 LEU A N 1
ATOM 1776 C CA . LEU A 1 217 ? 4.233 0.816 -19.058 1.00 89.31 217 LEU A CA 1
ATOM 1777 C C . LEU A 1 217 ? 5.287 1.250 -18.030 1.00 89.31 217 LEU A C 1
ATOM 1779 O O . LEU A 1 217 ? 6.290 0.557 -17.868 1.00 89.31 217 LEU A O 1
ATOM 1783 N N . TRP A 1 218 ? 5.055 2.373 -17.337 1.00 93.00 218 TRP A N 1
ATOM 1784 C CA . TRP A 1 218 ? 5.869 2.903 -16.233 1.00 93.00 218 TRP A CA 1
ATOM 1785 C C . TRP A 1 218 ? 7.233 3.469 -16.647 1.00 93.00 218 TRP A C 1
ATOM 1787 O O . TRP A 1 218 ? 8.014 3.901 -15.797 1.00 93.00 218 TRP A O 1
ATOM 1797 N N . LEU A 1 219 ? 7.533 3.471 -17.947 1.00 93.50 219 LEU A N 1
ATOM 1798 C CA . LEU A 1 219 ? 8.852 3.821 -18.469 1.00 93.50 219 LEU A CA 1
ATOM 1799 C C . LEU A 1 219 ? 9.207 5.297 -18.282 1.00 93.50 219 LEU A C 1
ATOM 1801 O O . LEU A 1 219 ? 10.389 5.608 -18.171 1.00 93.50 219 LEU A O 1
ATOM 1805 N N . ASP A 1 220 ? 8.219 6.186 -18.197 1.00 95.19 220 ASP A N 1
ATOM 1806 C CA . ASP A 1 220 ? 8.433 7.606 -17.910 1.00 95.19 220 ASP A CA 1
ATOM 1807 C C . ASP A 1 220 ? 8.891 7.828 -16.462 1.00 95.19 220 ASP A C 1
ATOM 1809 O O . ASP A 1 220 ? 9.912 8.472 -16.232 1.00 95.19 220 ASP A O 1
ATOM 1813 N N . ALA A 1 221 ? 8.225 7.201 -15.490 1.00 95.50 221 ALA A N 1
ATOM 1814 C CA . ALA A 1 221 ? 8.639 7.235 -14.091 1.00 95.50 221 ALA A CA 1
ATOM 1815 C C . ALA A 1 221 ? 10.046 6.627 -13.916 1.00 95.50 221 ALA A C 1
ATOM 1817 O O . ALA A 1 221 ? 10.896 7.186 -13.224 1.00 95.50 221 ALA A O 1
ATOM 1818 N N . ILE A 1 222 ? 10.340 5.514 -14.599 1.00 96.31 222 ILE A N 1
ATOM 1819 C CA . ILE A 1 222 ? 11.672 4.886 -14.571 1.00 96.31 222 ILE A CA 1
ATOM 1820 C C . ILE A 1 222 ? 12.736 5.783 -15.232 1.00 96.31 222 ILE A C 1
ATOM 1822 O O . ILE A 1 222 ? 13.853 5.896 -14.719 1.00 96.31 222 ILE A O 1
ATOM 1826 N N . ALA A 1 223 ? 12.419 6.442 -16.349 1.00 96.25 223 ALA A N 1
ATOM 1827 C CA . ALA A 1 223 ? 13.315 7.401 -16.998 1.00 96.25 223 ALA A CA 1
ATOM 1828 C C . ALA A 1 223 ? 13.617 8.593 -16.082 1.00 96.25 223 ALA A C 1
ATOM 1830 O O . ALA A 1 223 ? 14.775 8.983 -15.932 1.00 96.25 223 ALA A O 1
ATOM 1831 N N . ASP A 1 224 ? 12.614 9.113 -15.382 1.00 96.62 224 ASP A N 1
ATOM 1832 C CA . ASP A 1 224 ? 12.810 10.189 -14.417 1.00 96.62 224 ASP A CA 1
ATOM 1833 C C . ASP A 1 224 ? 13.673 9.763 -13.222 1.00 96.62 224 ASP A C 1
ATOM 1835 O O . ASP A 1 224 ? 14.444 10.579 -12.708 1.00 96.62 224 ASP A O 1
ATOM 1839 N N . ILE A 1 225 ? 13.622 8.492 -12.793 1.00 97.06 225 ILE A N 1
ATOM 1840 C CA . ILE A 1 225 ? 14.573 7.969 -11.796 1.00 97.06 225 ILE A CA 1
ATOM 1841 C C . ILE A 1 225 ? 15.988 8.048 -12.364 1.00 97.06 225 ILE A C 1
ATOM 1843 O O . ILE A 1 225 ? 16.875 8.600 -11.714 1.00 97.06 225 ILE A O 1
ATOM 1847 N N . GLN A 1 226 ? 16.199 7.568 -13.594 1.00 96.75 226 GLN A N 1
ATOM 1848 C CA . GLN A 1 226 ? 17.504 7.629 -14.252 1.00 96.75 226 GLN A CA 1
ATOM 1849 C C . GLN A 1 226 ? 18.045 9.062 -14.358 1.00 96.75 226 GLN A C 1
ATOM 1851 O O . GLN A 1 226 ? 19.242 9.265 -14.157 1.00 96.75 226 GLN A O 1
ATOM 1856 N N . LYS A 1 227 ? 17.199 10.057 -14.645 1.00 96.00 227 LYS A N 1
ATOM 1857 C CA . LYS A 1 227 ? 17.614 11.470 -14.719 1.00 96.00 227 LYS A CA 1
ATOM 1858 C C . LYS A 1 227 ? 18.018 12.055 -13.364 1.00 96.00 227 LYS A C 1
ATOM 1860 O O . LYS A 1 227 ? 18.830 12.975 -13.323 1.00 96.00 227 LYS A O 1
ATOM 1865 N N . LYS A 1 228 ? 17.438 11.558 -12.266 1.00 96.69 228 LYS A N 1
ATOM 1866 C CA . LYS A 1 228 ? 17.734 12.024 -10.901 1.00 96.69 228 LYS A CA 1
ATOM 1867 C C . LYS A 1 228 ? 18.929 11.317 -10.262 1.00 96.69 228 LYS A C 1
ATOM 1869 O O . LYS A 1 228 ? 19.466 11.835 -9.285 1.00 96.69 228 LYS A O 1
ATOM 1874 N N . LEU A 1 229 ? 19.321 10.150 -10.774 1.00 97.00 229 LEU A N 1
ATOM 1875 C CA . LEU A 1 229 ? 20.475 9.416 -10.264 1.00 97.00 229 LEU A CA 1
ATOM 1876 C C . LEU A 1 229 ? 21.783 10.209 -10.454 1.00 97.00 229 LEU A C 1
ATOM 1878 O O . LEU A 1 229 ? 21.901 10.988 -11.403 1.00 97.00 229 LEU A O 1
ATOM 1882 N N . PRO A 1 230 ? 22.787 10.002 -9.579 1.00 96.56 230 PRO A N 1
ATOM 1883 C CA . PRO A 1 230 ? 24.077 10.669 -9.699 1.00 96.56 230 PRO A CA 1
ATOM 1884 C C . PRO A 1 230 ? 24.770 10.381 -11.034 1.00 96.56 230 PRO A C 1
ATOM 1886 O O . PRO A 1 230 ? 24.605 9.314 -11.631 1.00 96.56 230 PRO A O 1
ATOM 1889 N N . GLU A 1 231 ? 25.617 11.313 -11.473 1.00 95.25 231 GLU A N 1
ATOM 1890 C CA . GLU A 1 231 ? 26.409 11.138 -12.689 1.00 95.25 231 GLU A CA 1
ATOM 1891 C C . GLU A 1 231 ? 27.224 9.832 -12.645 1.00 95.25 231 GLU A C 1
ATOM 1893 O O . GLU A 1 231 ? 27.845 9.483 -11.639 1.00 95.25 231 GLU A O 1
ATOM 1898 N N . GLY A 1 232 ? 27.205 9.090 -13.753 1.00 94.75 232 GLY A N 1
ATOM 1899 C CA . GLY A 1 232 ? 27.882 7.797 -13.867 1.00 94.75 232 GLY A CA 1
ATOM 1900 C C . GLY A 1 232 ? 27.110 6.611 -13.284 1.00 94.75 232 GLY A C 1
ATOM 1901 O O . GLY A 1 232 ? 27.567 5.484 -13.455 1.00 94.75 232 GLY A O 1
ATOM 1902 N N . VAL A 1 233 ? 25.949 6.829 -12.655 1.00 97.50 233 VAL A N 1
ATOM 1903 C CA . VAL A 1 233 ? 25.047 5.760 -12.207 1.00 97.50 233 VAL A CA 1
ATOM 1904 C C . VAL A 1 233 ? 23.959 5.537 -13.255 1.00 97.50 233 VAL A C 1
ATOM 1906 O O . VAL A 1 233 ? 23.212 6.454 -13.602 1.00 97.50 233 VAL A O 1
ATOM 1909 N N . LYS A 1 234 ? 23.858 4.314 -13.777 1.00 96.88 234 LYS A N 1
ATOM 1910 C CA . LYS A 1 234 ? 22.865 3.950 -14.792 1.00 96.88 234 LYS A CA 1
ATOM 1911 C C . LYS A 1 234 ? 22.054 2.743 -14.367 1.00 96.88 234 LYS A C 1
ATOM 1913 O O . LYS A 1 234 ? 22.624 1.710 -14.034 1.00 96.88 234 LYS A O 1
ATOM 1918 N N . LEU A 1 235 ? 20.732 2.867 -14.437 1.00 96.81 235 LEU A N 1
ATOM 1919 C CA . LEU A 1 235 ? 19.825 1.730 -14.412 1.00 96.81 235 LEU A CA 1
ATOM 1920 C C . LEU A 1 235 ? 20.185 0.788 -15.556 1.00 96.81 235 LEU A C 1
ATOM 1922 O O . LEU A 1 235 ? 20.506 1.236 -16.657 1.00 96.81 235 LEU A O 1
ATOM 1926 N N . LYS A 1 236 ? 20.077 -0.513 -15.325 1.00 95.75 236 LYS A N 1
ATOM 1927 C CA . LYS A 1 236 ? 20.391 -1.533 -16.316 1.00 95.75 236 LYS A CA 1
ATOM 1928 C C . LYS A 1 236 ? 19.340 -2.631 -16.275 1.00 95.75 236 LYS A C 1
ATOM 1930 O O . LYS A 1 236 ? 19.142 -3.267 -15.247 1.00 95.75 236 LYS A O 1
ATOM 1935 N N . GLY A 1 237 ? 18.680 -2.855 -17.404 1.00 94.81 237 GLY A N 1
ATOM 1936 C CA . GLY A 1 237 ? 17.684 -3.913 -17.547 1.00 94.81 237 GLY A CA 1
ATOM 1937 C C . GLY A 1 237 ? 17.241 -4.092 -18.993 1.00 94.81 237 GLY A C 1
ATOM 1938 O O . GLY A 1 237 ? 17.702 -3.391 -19.900 1.00 94.81 237 GLY A O 1
ATOM 1939 N N . CYS A 1 238 ? 16.335 -5.033 -19.237 1.00 94.31 238 CYS A N 1
ATOM 1940 C CA . CYS A 1 238 ? 15.791 -5.265 -20.570 1.00 94.31 238 CYS A CA 1
ATOM 1941 C C . CYS A 1 238 ? 15.064 -4.032 -21.134 1.00 94.31 238 CYS A C 1
ATOM 1943 O O . CYS A 1 238 ? 15.117 -3.826 -22.345 1.00 94.31 238 CYS A O 1
ATOM 1945 N N . PHE A 1 239 ? 14.456 -3.182 -20.295 1.00 93.56 239 PHE A N 1
ATOM 1946 C CA . PHE A 1 239 ? 13.726 -1.991 -20.759 1.00 93.56 239 PHE A CA 1
ATOM 1947 C C . PHE A 1 239 ? 14.606 -0.936 -21.440 1.00 93.56 239 PHE A C 1
ATOM 1949 O O . PHE A 1 239 ? 14.116 -0.198 -22.286 1.00 93.56 239 PHE A O 1
ATOM 1956 N N . ASN A 1 240 ? 15.897 -0.865 -21.104 1.00 94.50 240 ASN A N 1
ATOM 1957 C CA . ASN A 1 240 ? 16.843 0.067 -21.721 1.00 94.50 240 ASN A CA 1
ATOM 1958 C C . ASN A 1 240 ? 17.937 -0.636 -22.533 1.00 94.50 240 ASN A C 1
ATOM 1960 O O . ASN A 1 240 ? 18.960 -0.035 -22.867 1.00 94.50 240 ASN A O 1
ATOM 1964 N N . CYS A 1 241 ? 17.724 -1.910 -22.854 1.00 95.00 241 CYS A N 1
ATOM 1965 C CA . CYS A 1 241 ? 18.572 -2.671 -23.754 1.00 95.00 241 CYS A CA 1
ATOM 1966 C C . CYS A 1 241 ? 18.113 -2.460 -25.201 1.00 95.00 241 CYS A C 1
ATOM 1968 O O . CYS A 1 241 ? 16.920 -2.498 -25.483 1.00 95.00 241 CYS A O 1
ATOM 1970 N N . ARG A 1 242 ? 19.044 -2.365 -26.156 1.00 92.69 242 ARG A N 1
ATOM 1971 C CA . ARG A 1 242 ? 18.731 -2.295 -27.599 1.00 92.69 242 ARG A CA 1
ATOM 1972 C C . ARG A 1 242 ? 17.921 -3.490 -28.122 1.00 92.69 242 ARG A C 1
ATOM 1974 O O . ARG A 1 242 ? 17.367 -3.440 -29.212 1.00 92.69 242 ARG A O 1
ATOM 1981 N N . HIS A 1 243 ? 17.937 -4.604 -27.390 1.00 92.94 243 HIS A N 1
ATOM 1982 C CA . HIS A 1 243 ? 17.198 -5.818 -27.729 1.00 92.94 243 HIS A CA 1
ATOM 1983 C C . HIS A 1 243 ? 15.779 -5.828 -27.147 1.00 92.94 243 HIS A C 1
ATOM 1985 O O . HIS A 1 243 ? 14.993 -6.687 -27.533 1.00 92.94 243 HIS A O 1
ATOM 1991 N N . GLY A 1 244 ? 15.462 -4.923 -26.219 1.00 93.75 244 GLY A N 1
ATOM 1992 C CA . GLY A 1 244 ? 14.141 -4.812 -25.614 1.00 93.75 244 GLY A CA 1
ATOM 1993 C C . GLY A 1 244 ? 13.223 -3.955 -26.474 1.00 93.75 244 GLY A C 1
ATOM 1994 O O . GLY A 1 244 ? 13.495 -2.774 -26.679 1.00 93.75 244 GLY A O 1
ATOM 1995 N N . ASN A 1 245 ? 12.135 -4.548 -26.954 1.00 93.75 245 ASN A N 1
ATOM 1996 C CA . ASN A 1 245 ? 11.095 -3.860 -27.707 1.00 93.75 245 ASN A CA 1
ATOM 1997 C C . ASN A 1 245 ? 9.736 -4.044 -27.024 1.00 93.75 245 ASN A C 1
ATOM 1999 O O . ASN A 1 245 ? 9.440 -5.084 -26.437 1.00 93.75 245 ASN A O 1
ATOM 2003 N N . GLU A 1 246 ? 8.902 -3.027 -27.122 1.00 92.50 246 GLU A N 1
ATOM 2004 C CA . GLU A 1 246 ? 7.473 -3.086 -26.870 1.00 92.50 246 GLU A CA 1
ATOM 2005 C C . GLU A 1 246 ? 6.763 -3.714 -28.083 1.00 92.50 246 GLU A C 1
ATOM 2007 O O . GLU A 1 246 ? 7.275 -3.738 -29.205 1.00 92.50 246 GLU A O 1
ATOM 2012 N N . CYS A 1 247 ? 5.560 -4.233 -27.864 1.00 85.69 247 CYS A N 1
ATOM 2013 C CA . CYS A 1 247 ? 4.659 -4.663 -28.921 1.00 85.69 247 CYS A CA 1
ATOM 2014 C C . CYS A 1 247 ? 3.779 -3.488 -29.379 1.00 85.69 247 CYS A C 1
ATOM 2016 O O . CYS A 1 247 ? 3.058 -2.932 -28.543 1.00 85.69 247 CYS A O 1
ATOM 2018 N N . PRO A 1 248 ? 3.736 -3.167 -30.685 1.00 86.56 248 PRO A N 1
ATOM 2019 C CA . PRO A 1 248 ? 2.848 -2.127 -31.218 1.00 86.56 248 PRO A CA 1
ATOM 2020 C C . PRO A 1 248 ? 1.355 -2.366 -30.966 1.00 86.56 248 PRO A C 1
ATOM 2022 O O . PRO A 1 248 ? 0.563 -1.428 -30.942 1.00 86.56 248 PRO A O 1
ATOM 2025 N N . LEU A 1 249 ? 0.956 -3.621 -30.736 1.00 81.00 249 LEU A N 1
ATOM 2026 C CA . LEU A 1 249 ? -0.427 -3.986 -30.412 1.00 81.00 249 LEU A CA 1
ATOM 2027 C C . LEU A 1 249 ? -0.746 -3.917 -28.910 1.00 81.00 249 LEU A C 1
ATOM 2029 O O . LEU A 1 249 ? -1.890 -4.142 -28.519 1.00 81.00 249 LEU A O 1
ATOM 2033 N N . GLY A 1 250 ? 0.249 -3.623 -28.073 1.00 81.12 250 GLY A N 1
ATOM 2034 C CA . GLY A 1 250 ? 0.113 -3.526 -26.626 1.00 81.12 250 GLY A CA 1
ATOM 2035 C C . GLY A 1 250 ? 1.119 -4.400 -25.884 1.00 81.12 250 GLY A C 1
ATOM 2036 O O . GLY A 1 250 ? 1.317 -5.574 -26.203 1.00 81.12 250 GLY A O 1
ATOM 2037 N N . THR A 1 251 ? 1.726 -3.821 -24.852 1.00 84.00 251 THR A N 1
ATOM 2038 C CA . THR A 1 251 ? 2.675 -4.494 -23.958 1.00 84.00 251 THR A CA 1
ATOM 2039 C C . THR A 1 251 ? 2.097 -4.542 -22.551 1.00 84.00 251 THR A C 1
ATOM 2041 O O . THR A 1 251 ? 1.439 -3.597 -22.118 1.00 84.00 251 THR A O 1
ATOM 2044 N N . CYS A 1 252 ? 2.324 -5.642 -21.832 1.00 83.88 252 CYS A N 1
ATOM 2045 C CA . CYS A 1 252 ? 1.951 -5.712 -20.425 1.00 83.88 252 CYS A CA 1
ATOM 2046 C C . CYS A 1 252 ? 2.879 -4.803 -19.600 1.00 83.88 252 CYS A C 1
ATOM 2048 O O . CYS A 1 252 ? 4.096 -4.828 -19.817 1.00 83.88 252 CYS A O 1
ATOM 2050 N N . PRO A 1 253 ? 2.356 -4.035 -18.632 1.00 88.12 253 PRO A N 1
ATOM 2051 C CA . PRO A 1 253 ? 3.196 -3.235 -17.748 1.00 88.12 253 PRO A CA 1
ATOM 2052 C C . PRO A 1 253 ? 4.276 -4.078 -17.053 1.00 88.12 253 PRO A C 1
ATOM 2054 O O . PRO A 1 253 ? 4.046 -5.242 -16.719 1.00 88.12 253 PRO A O 1
ATOM 2057 N N . GLY A 1 254 ? 5.472 -3.511 -16.876 1.00 87.69 254 GLY A N 1
ATOM 2058 C CA . GLY A 1 254 ? 6.595 -4.215 -16.245 1.00 87.69 254 GLY A CA 1
ATOM 2059 C C . GLY A 1 254 ? 7.239 -5.314 -17.098 1.00 87.69 254 GLY A C 1
ATOM 2060 O O . GLY A 1 254 ? 8.067 -6.075 -16.587 1.00 87.69 254 GLY A O 1
ATOM 2061 N N . THR A 1 255 ? 6.907 -5.392 -18.390 1.00 92.19 255 THR A N 1
ATOM 2062 C CA . THR A 1 255 ? 7.490 -6.363 -19.326 1.00 92.19 255 THR A CA 1
ATOM 2063 C C . THR A 1 255 ? 7.956 -5.721 -20.628 1.00 92.19 255 THR A C 1
ATOM 2065 O O . THR A 1 255 ? 7.493 -4.650 -21.007 1.00 92.19 255 THR A O 1
ATOM 2068 N N . VAL A 1 256 ? 8.873 -6.398 -21.317 1.00 93.88 256 VAL A N 1
ATOM 2069 C CA . VAL A 1 256 ? 9.362 -6.069 -22.664 1.00 93.88 256 VAL A CA 1
ATOM 2070 C C . VAL A 1 256 ? 9.669 -7.353 -23.434 1.00 93.88 256 VAL A C 1
ATOM 2072 O O . VAL A 1 256 ? 9.933 -8.393 -22.836 1.00 93.88 256 VAL A O 1
ATOM 2075 N N . TYR A 1 257 ? 9.676 -7.301 -24.762 1.00 94.19 257 TYR A N 1
ATOM 2076 C CA . TYR A 1 257 ? 10.048 -8.430 -25.613 1.00 94.19 257 TYR A CA 1
ATOM 2077 C C . TYR A 1 257 ? 11.528 -8.358 -25.987 1.00 94.19 257 TYR A C 1
ATOM 2079 O O . TYR A 1 257 ? 12.000 -7.380 -26.566 1.00 94.19 257 TYR A O 1
ATOM 2087 N N . CYS A 1 258 ? 12.277 -9.413 -25.680 1.00 94.38 258 CYS A N 1
ATOM 2088 C CA . CYS A 1 258 ? 13.678 -9.543 -26.046 1.00 94.38 258 CYS A CA 1
ATOM 2089 C C . CYS A 1 258 ? 13.812 -10.111 -27.461 1.00 94.38 258 CYS A C 1
ATOM 2091 O O . CYS A 1 258 ? 13.657 -11.306 -27.693 1.00 94.38 258 CYS A O 1
ATOM 2093 N N . THR A 1 259 ? 14.180 -9.261 -28.415 1.00 93.12 259 THR A N 1
ATOM 2094 C CA . THR A 1 259 ? 14.381 -9.633 -29.823 1.00 93.12 259 THR A CA 1
ATOM 2095 C C . THR A 1 259 ? 15.850 -9.937 -30.129 1.00 93.12 259 THR A C 1
ATOM 2097 O O . THR A 1 259 ? 16.339 -9.700 -31.237 1.00 93.12 259 THR A O 1
ATOM 2100 N N . LYS A 1 260 ? 16.607 -10.424 -29.139 1.00 91.81 260 LYS A N 1
ATOM 2101 C CA . LYS A 1 260 ? 18.017 -10.792 -29.313 1.00 91.81 260 LYS A CA 1
ATOM 2102 C C . LYS A 1 260 ? 18.147 -11.881 -30.382 1.00 91.81 260 LYS A C 1
ATOM 2104 O O . LYS A 1 260 ? 17.447 -12.886 -30.351 1.00 91.81 260 LYS A O 1
ATOM 2109 N N . GLY A 1 261 ? 19.069 -11.681 -31.323 1.00 90.56 261 GLY A N 1
ATOM 2110 C CA . GLY A 1 261 ? 19.263 -12.589 -32.460 1.00 90.56 261 GLY A CA 1
ATOM 2111 C C . GLY A 1 261 ? 18.236 -12.421 -33.586 1.00 90.56 261 GLY A C 1
ATOM 2112 O O . GLY A 1 261 ? 18.348 -13.097 -34.605 1.00 90.56 261 GLY A O 1
ATOM 2113 N N . LEU A 1 262 ? 17.282 -11.499 -33.438 1.00 92.12 262 LEU A N 1
ATOM 2114 C CA . LEU A 1 262 ? 16.310 -11.127 -34.461 1.00 92.12 262 LEU A CA 1
ATOM 2115 C C . LEU A 1 262 ? 16.626 -9.725 -34.998 1.00 92.12 262 LEU A C 1
ATOM 2117 O O . LEU A 1 262 ? 17.342 -8.941 -34.375 1.00 92.12 262 LEU A O 1
ATOM 2121 N N . THR A 1 263 ? 16.116 -9.414 -36.188 1.00 89.94 263 THR A N 1
ATOM 2122 C CA . THR A 1 263 ? 16.309 -8.108 -36.829 1.00 89.94 263 THR A CA 1
ATOM 2123 C C . THR A 1 263 ? 14.996 -7.343 -36.818 1.00 89.94 263 THR A C 1
ATOM 2125 O O . THR A 1 263 ? 14.053 -7.756 -37.481 1.00 89.94 263 THR A O 1
ATOM 2128 N N . VAL A 1 264 ? 14.966 -6.219 -36.104 1.00 91.56 264 VAL A N 1
ATOM 2129 C CA . VAL A 1 264 ? 13.841 -5.278 -36.082 1.00 91.56 264 VAL A CA 1
ATOM 2130 C C . VAL A 1 264 ? 14.304 -3.992 -36.763 1.00 91.56 264 VAL A C 1
ATOM 2132 O O . VAL A 1 264 ? 15.287 -3.392 -36.331 1.00 91.56 264 VAL A O 1
ATOM 2135 N N . ARG A 1 265 ? 13.660 -3.589 -37.861 1.00 92.06 265 ARG A N 1
ATOM 2136 C CA . ARG A 1 265 ? 13.983 -2.346 -38.595 1.00 92.06 265 ARG A CA 1
ATOM 2137 C C . ARG A 1 265 ? 12.786 -1.418 -38.729 1.00 92.06 265 ARG A C 1
ATOM 2139 O O . ARG A 1 265 ? 12.958 -0.255 -39.082 1.00 92.06 265 ARG A O 1
ATOM 2146 N N . THR A 1 266 ? 11.594 -1.951 -38.502 1.00 91.88 266 THR A N 1
ATOM 2147 C CA . THR A 1 266 ? 10.320 -1.258 -38.622 1.00 91.88 266 THR A CA 1
ATOM 2148 C C . THR A 1 266 ? 9.369 -1.704 -37.514 1.00 91.88 266 THR A C 1
ATOM 2150 O O . THR A 1 266 ? 9.557 -2.748 -36.888 1.00 91.88 266 THR A O 1
ATOM 2153 N N . GLU A 1 267 ? 8.314 -0.924 -37.297 1.00 91.25 267 GLU A N 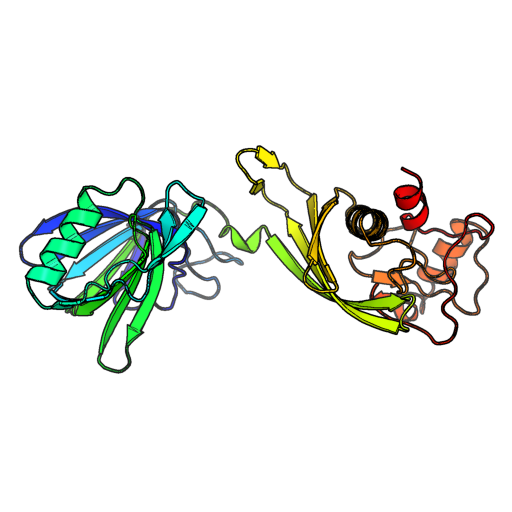1
ATOM 2154 C CA . GLU A 1 267 ? 7.200 -1.290 -36.415 1.00 91.25 267 GLU A CA 1
ATOM 2155 C C . GLU A 1 267 ? 6.510 -2.592 -36.863 1.00 91.25 267 GLU A C 1
ATOM 2157 O O . GLU A 1 267 ? 6.120 -3.416 -36.031 1.00 91.25 267 GLU A O 1
ATOM 2162 N N . GLN A 1 268 ? 6.419 -2.824 -38.178 1.00 92.31 268 GLN A N 1
ATOM 2163 C CA . GLN A 1 268 ? 5.855 -4.060 -38.719 1.00 92.31 268 GLN A CA 1
ATOM 2164 C C . GLN A 1 268 ? 6.718 -5.273 -38.357 1.00 92.31 268 GLN A C 1
ATOM 2166 O O . GLN A 1 268 ? 6.168 -6.286 -37.942 1.00 92.31 268 GLN A O 1
ATOM 2171 N N . ASP A 1 269 ? 8.052 -5.161 -38.418 1.00 93.25 269 ASP A N 1
ATOM 2172 C CA . ASP A 1 269 ? 8.940 -6.260 -38.007 1.00 93.25 269 ASP A CA 1
ATOM 2173 C C . ASP A 1 269 ? 8.724 -6.622 -36.530 1.00 93.25 269 ASP A C 1
ATOM 2175 O O . ASP A 1 269 ? 8.660 -7.801 -36.184 1.00 93.25 269 ASP A O 1
ATOM 2179 N N . ALA A 1 270 ? 8.593 -5.614 -35.656 1.00 91.44 270 ALA A N 1
ATOM 2180 C CA . ALA A 1 270 ? 8.314 -5.833 -34.238 1.00 91.44 270 ALA A CA 1
ATOM 2181 C C . ALA A 1 270 ? 6.972 -6.557 -34.046 1.00 91.44 270 ALA A C 1
ATOM 2183 O O . ALA A 1 270 ? 6.898 -7.537 -33.305 1.00 91.44 270 ALA A O 1
ATOM 2184 N N . THR A 1 271 ? 5.936 -6.123 -34.768 1.00 92.38 271 THR A N 1
ATOM 2185 C CA . THR A 1 271 ? 4.609 -6.754 -34.745 1.00 92.38 271 THR A CA 1
ATOM 2186 C C . THR A 1 271 ? 4.669 -8.208 -35.209 1.00 92.38 271 THR A C 1
ATOM 2188 O O . THR A 1 271 ? 4.182 -9.095 -34.507 1.00 92.38 271 THR A O 1
ATOM 2191 N N . ASP A 1 272 ? 5.293 -8.478 -36.354 1.00 92.94 272 ASP A N 1
ATOM 2192 C CA . ASP A 1 272 ? 5.358 -9.815 -36.950 1.00 92.94 272 ASP A CA 1
ATOM 2193 C C . ASP A 1 272 ? 6.132 -10.796 -36.059 1.00 92.94 272 ASP A C 1
ATOM 2195 O O . ASP A 1 272 ? 5.719 -11.941 -35.882 1.00 92.94 272 ASP A O 1
ATOM 2199 N N . ILE A 1 273 ? 7.234 -10.341 -35.453 1.00 93.31 273 ILE A N 1
ATOM 2200 C CA . ILE A 1 273 ? 8.040 -11.145 -34.527 1.00 93.31 273 ILE A CA 1
ATOM 2201 C C . ILE A 1 273 ? 7.255 -11.478 -33.254 1.00 93.31 273 ILE A C 1
ATOM 2203 O O . ILE A 1 273 ? 7.235 -12.630 -32.825 1.00 93.31 273 ILE A O 1
ATOM 2207 N N . ILE A 1 274 ? 6.623 -10.478 -32.636 1.00 91.75 274 ILE A N 1
ATOM 2208 C CA . ILE A 1 274 ? 5.978 -10.632 -31.325 1.00 91.75 274 ILE A CA 1
ATOM 2209 C C . ILE A 1 274 ? 4.645 -11.388 -31.430 1.00 91.75 274 ILE A C 1
ATOM 2211 O O . ILE A 1 274 ? 4.265 -12.111 -30.510 1.00 91.75 274 ILE A O 1
ATOM 2215 N N . THR A 1 275 ? 3.930 -11.255 -32.548 1.00 88.94 275 THR A N 1
ATOM 2216 C CA . THR A 1 275 ? 2.645 -11.943 -32.769 1.00 88.94 275 THR A CA 1
ATOM 2217 C C . THR A 1 275 ? 2.790 -13.338 -33.376 1.00 88.94 275 THR A C 1
ATOM 2219 O O . THR A 1 275 ? 1.798 -14.060 -33.505 1.00 88.94 275 THR A O 1
ATOM 2222 N N . ALA A 1 276 ? 4.014 -13.753 -33.719 1.00 92.12 276 ALA A N 1
ATOM 2223 C CA . ALA A 1 276 ? 4.300 -15.114 -34.148 1.00 92.12 276 ALA A CA 1
ATOM 2224 C C . ALA A 1 276 ? 3.904 -16.140 -33.061 1.00 92.12 276 ALA A C 1
ATOM 2226 O O . ALA A 1 276 ? 3.874 -15.804 -31.874 1.00 92.12 276 ALA A O 1
ATOM 2227 N N . PRO A 1 277 ? 3.655 -17.418 -33.417 1.00 91.06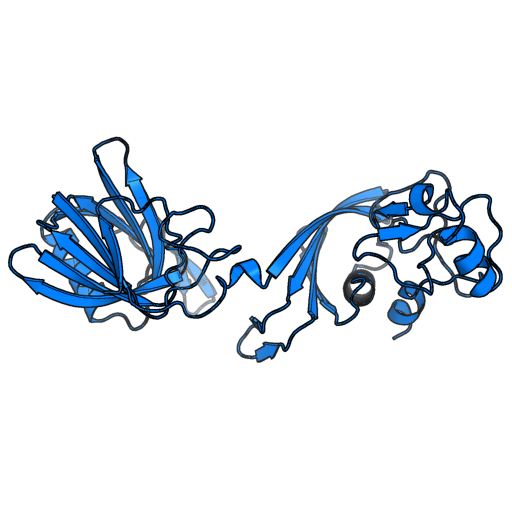 277 PRO A N 1
ATOM 2228 C CA . PRO A 1 277 ? 3.219 -18.445 -32.463 1.00 91.06 277 PRO A CA 1
ATOM 2229 C C . PRO A 1 277 ? 4.096 -18.608 -31.210 1.00 91.06 277 PRO A C 1
ATOM 2231 O O . PRO A 1 277 ? 3.606 -19.063 -30.183 1.00 91.06 277 PRO A O 1
ATOM 2234 N N . ASN A 1 278 ? 5.377 -18.244 -31.291 1.00 89.75 278 ASN A N 1
ATOM 2235 C CA . ASN A 1 278 ? 6.360 -18.305 -30.209 1.00 89.75 278 ASN A CA 1
ATOM 2236 C C . ASN A 1 278 ? 6.777 -16.920 -29.674 1.00 89.75 278 ASN A C 1
ATOM 2238 O O . ASN A 1 278 ? 7.733 -16.820 -28.912 1.00 89.75 278 ASN A O 1
ATOM 2242 N N . GLY A 1 279 ? 6.101 -15.838 -30.065 1.00 86.19 279 GLY A N 1
ATOM 2243 C CA . GLY A 1 279 ? 6.486 -14.484 -29.660 1.00 86.19 279 GLY A CA 1
ATOM 2244 C C . GLY A 1 279 ? 6.347 -14.229 -28.155 1.00 86.19 279 GLY A C 1
ATOM 2245 O O . GLY A 1 279 ? 7.100 -13.436 -27.595 1.00 86.19 279 GLY A O 1
ATOM 2246 N N . GLN A 1 280 ? 5.469 -14.967 -27.466 1.00 85.50 280 GLN A N 1
ATOM 2247 C CA . GLN A 1 280 ? 5.349 -14.919 -26.002 1.00 85.50 280 GLN A CA 1
ATOM 2248 C C . GLN A 1 280 ? 6.602 -15.428 -25.275 1.00 85.50 280 GLN A C 1
ATOM 2250 O O . GLN A 1 280 ? 6.908 -14.943 -24.189 1.00 85.50 280 GLN A O 1
ATOM 2255 N N . ASP A 1 281 ? 7.385 -16.322 -25.888 1.00 89.94 281 ASP A N 1
ATOM 2256 C CA . ASP A 1 281 ? 8.642 -16.815 -25.304 1.00 89.94 281 ASP A CA 1
ATOM 2257 C C . ASP A 1 281 ? 9.722 -15.719 -25.247 1.00 89.94 281 ASP A C 1
ATOM 2259 O O . ASP A 1 281 ? 10.727 -15.849 -24.543 1.00 89.94 281 ASP A O 1
ATOM 2263 N N . LEU A 1 282 ? 9.523 -14.627 -25.993 1.00 91.19 282 LEU A N 1
ATOM 2264 C CA . LEU A 1 282 ? 10.411 -13.469 -26.003 1.00 91.19 282 LEU A CA 1
ATOM 2265 C C . LEU A 1 282 ? 10.138 -12.520 -24.830 1.00 91.19 282 LEU A C 1
ATOM 2267 O O . LEU A 1 282 ? 10.944 -11.618 -24.601 1.00 91.19 282 LEU A O 1
ATOM 2271 N N . LEU A 1 283 ? 9.030 -12.688 -24.100 1.00 92.38 283 LEU A N 1
ATOM 2272 C CA . LEU A 1 283 ? 8.648 -11.796 -23.011 1.00 92.38 283 LEU A CA 1
ATOM 2273 C C . LEU A 1 283 ? 9.645 -11.889 -21.846 1.00 92.38 283 LEU A C 1
ATOM 2275 O O . LEU A 1 283 ? 10.044 -12.971 -21.407 1.00 92.38 283 LEU A O 1
ATOM 2279 N N . LYS A 1 284 ? 10.051 -10.726 -21.346 1.00 93.94 284 LYS A N 1
ATOM 2280 C CA . LYS A 1 284 ? 10.985 -10.545 -20.237 1.00 93.94 284 LYS A CA 1
ATOM 2281 C C . LYS A 1 284 ? 10.453 -9.508 -19.274 1.00 93.94 284 LYS A C 1
ATOM 2283 O O . LYS A 1 284 ? 9.788 -8.559 -19.691 1.00 93.94 284 LYS A O 1
ATOM 2288 N N . ARG A 1 285 ? 10.774 -9.655 -17.991 1.00 93.06 285 ARG A N 1
ATOM 2289 C CA . ARG A 1 285 ? 10.581 -8.558 -17.042 1.00 93.06 285 ARG A CA 1
ATOM 2290 C C . ARG A 1 285 ? 11.548 -7.420 -17.357 1.00 93.06 285 ARG A C 1
ATOM 2292 O O . ARG A 1 285 ? 12.635 -7.637 -17.890 1.00 93.06 285 ARG A O 1
ATOM 2299 N N . ILE A 1 286 ? 11.159 -6.200 -17.001 1.00 92.81 286 ILE A N 1
ATOM 2300 C CA . ILE A 1 286 ? 11.990 -5.009 -17.224 1.00 92.81 286 ILE A CA 1
ATOM 2301 C C . ILE A 1 286 ? 13.347 -5.076 -16.503 1.00 92.81 286 ILE A C 1
ATOM 2303 O O . ILE A 1 286 ? 14.334 -4.587 -17.048 1.00 92.81 286 ILE A O 1
ATOM 2307 N N . ASP A 1 287 ? 13.417 -5.711 -15.332 1.00 92.94 287 ASP A N 1
ATOM 2308 C CA . ASP A 1 287 ? 14.623 -5.833 -14.503 1.00 92.94 287 ASP A CA 1
ATOM 2309 C C . ASP A 1 287 ? 15.550 -6.983 -14.907 1.00 92.94 287 ASP A C 1
ATOM 2311 O O . ASP A 1 287 ? 16.676 -7.055 -14.424 1.00 92.94 287 ASP A O 1
ATOM 2315 N N . GLU A 1 288 ? 15.124 -7.864 -15.816 1.00 92.75 288 GLU A N 1
ATOM 2316 C CA . GLU A 1 288 ? 15.987 -8.945 -16.283 1.00 92.75 288 GLU A CA 1
ATOM 2317 C C . GLU A 1 288 ? 17.223 -8.400 -17.012 1.00 92.75 288 GLU A C 1
ATOM 2319 O O . GLU A 1 288 ? 17.168 -7.432 -17.779 1.00 92.75 288 GLU A O 1
ATOM 2324 N N . LEU A 1 289 ? 18.354 -9.073 -16.796 1.00 88.44 289 LEU A N 1
ATOM 2325 C CA . LEU A 1 289 ? 19.625 -8.766 -17.431 1.00 88.44 289 LEU A CA 1
ATOM 2326 C C . LEU A 1 289 ? 20.111 -9.964 -18.247 1.00 88.44 289 LEU A C 1
ATOM 2328 O O . LEU A 1 289 ? 20.118 -11.098 -17.772 1.00 88.44 289 LEU A O 1
ATOM 2332 N N . CYS A 1 290 ? 20.560 -9.712 -19.477 1.00 86.19 290 CYS A N 1
ATOM 2333 C CA . CYS A 1 290 ? 21.273 -10.708 -20.272 1.00 86.19 290 CYS A CA 1
ATOM 2334 C C . CYS A 1 290 ? 22.753 -10.338 -20.418 1.00 86.19 290 CYS A C 1
ATOM 2336 O O . CYS A 1 290 ? 23.117 -9.166 -20.342 1.00 86.19 290 CYS A O 1
ATOM 2338 N N . GLU A 1 291 ? 23.600 -11.341 -20.667 1.00 85.75 291 GLU A N 1
ATOM 2339 C CA . GLU A 1 291 ? 25.056 -11.164 -20.815 1.00 85.75 291 GLU A CA 1
ATOM 2340 C C . GLU A 1 291 ? 25.435 -10.187 -21.942 1.00 85.75 291 GLU A C 1
ATOM 2342 O O . GLU A 1 291 ? 26.421 -9.466 -21.833 1.00 85.75 291 GLU A O 1
ATOM 2347 N N . ASP A 1 292 ? 24.610 -10.112 -22.990 1.00 87.62 292 ASP A N 1
ATOM 2348 C CA . ASP A 1 292 ? 24.799 -9.228 -24.148 1.00 87.62 292 ASP A CA 1
ATOM 2349 C C . ASP A 1 292 ? 24.010 -7.915 -24.017 1.00 87.62 292 ASP A C 1
ATOM 2351 O O . ASP A 1 292 ? 23.546 -7.353 -25.015 1.00 87.62 292 ASP A O 1
ATOM 2355 N N . HIS A 1 293 ? 23.782 -7.438 -22.789 1.00 93.44 293 HIS A N 1
ATOM 2356 C CA . HIS A 1 293 ? 23.122 -6.152 -22.580 1.00 93.44 293 HIS A CA 1
ATOM 2357 C C . HIS A 1 293 ? 23.930 -5.036 -23.245 1.00 93.44 293 HIS A C 1
ATOM 2359 O O . HIS A 1 293 ? 25.130 -4.873 -23.018 1.00 93.44 293 HIS A O 1
ATOM 2365 N N . VAL A 1 294 ? 23.246 -4.261 -24.080 1.00 92.19 294 VAL A N 1
ATOM 2366 C CA . VAL A 1 294 ? 23.796 -3.065 -24.707 1.00 92.19 294 VAL A CA 1
ATOM 2367 C C . VAL A 1 294 ? 22.751 -1.981 -24.576 1.00 92.19 294 VAL A C 1
ATOM 2369 O O . VAL A 1 294 ? 21.618 -2.170 -25.021 1.00 92.19 294 VAL A O 1
ATOM 2372 N N . TYR A 1 295 ? 23.145 -0.854 -23.989 1.00 93.75 295 TYR A N 1
ATOM 2373 C CA . TYR A 1 295 ? 22.271 0.298 -23.836 1.00 93.75 295 TYR A CA 1
ATOM 2374 C C . TYR A 1 295 ? 21.658 0.714 -25.166 1.00 93.75 295 TYR A C 1
ATOM 2376 O O . TYR A 1 295 ? 22.325 0.772 -26.202 1.00 93.75 295 TYR A O 1
ATOM 2384 N N . LEU A 1 296 ? 20.370 1.005 -25.106 1.00 91.69 296 LEU A N 1
ATOM 2385 C CA . LEU A 1 296 ? 19.617 1.551 -26.207 1.00 91.69 296 LEU A CA 1
ATOM 2386 C C . LEU A 1 296 ? 20.124 2.971 -26.534 1.00 91.69 296 LEU A C 1
ATOM 2388 O O . LEU A 1 296 ? 20.343 3.787 -25.639 1.00 91.69 296 LEU A O 1
ATOM 2392 N N . THR A 1 297 ? 20.334 3.258 -27.820 1.00 90.75 297 THR A N 1
ATOM 2393 C CA . THR A 1 297 ? 20.789 4.561 -28.333 1.00 90.75 297 THR A CA 1
ATOM 2394 C C . THR A 1 297 ? 19.966 4.960 -29.556 1.00 90.75 297 THR A C 1
ATOM 2396 O O . THR A 1 297 ? 19.344 4.109 -30.191 1.00 90.75 297 THR A O 1
ATOM 2399 N N . LYS A 1 298 ? 19.993 6.248 -29.924 1.00 88.25 298 LYS A N 1
ATOM 2400 C CA . LYS A 1 298 ? 19.248 6.772 -31.086 1.00 88.25 298 LYS A CA 1
ATOM 2401 C C . LYS A 1 298 ? 19.718 6.214 -32.436 1.00 88.25 298 LYS A C 1
ATOM 2403 O O . LYS A 1 298 ? 19.010 6.340 -33.429 1.00 88.25 298 LYS A O 1
ATOM 2408 N N . ASP A 1 299 ? 20.904 5.609 -32.481 1.00 88.38 299 ASP A N 1
ATOM 2409 C CA . ASP A 1 299 ? 21.492 5.061 -33.709 1.00 88.38 299 ASP A CA 1
ATOM 2410 C C . ASP A 1 299 ? 20.880 3.708 -34.109 1.00 88.38 299 ASP A C 1
ATOM 2412 O O . ASP A 1 299 ? 21.178 3.179 -35.182 1.00 88.38 299 ASP A O 1
ATOM 2416 N N . PHE A 1 300 ? 20.047 3.121 -33.246 1.00 85.88 300 PHE A N 1
ATOM 2417 C CA . PHE A 1 300 ? 19.417 1.825 -33.460 1.00 85.88 300 PHE A CA 1
ATOM 2418 C C . PHE A 1 300 ? 17.896 1.970 -33.519 1.00 85.88 300 PHE A C 1
ATOM 2420 O O . PHE A 1 300 ? 17.294 2.616 -32.664 1.00 85.88 300 PHE A O 1
ATOM 2427 N N . PHE A 1 301 ? 17.261 1.343 -34.513 1.00 88.81 301 PHE A N 1
ATOM 2428 C CA . PHE A 1 301 ? 15.803 1.281 -34.544 1.00 88.81 301 PHE A CA 1
ATOM 2429 C C . PHE A 1 301 ? 15.297 0.407 -33.394 1.00 88.81 301 PHE A C 1
ATOM 2431 O O . PHE A 1 301 ? 15.679 -0.754 -33.277 1.00 88.81 301 PHE A O 1
ATOM 2438 N N . THR A 1 302 ? 14.383 0.940 -32.594 1.00 89.12 302 THR A N 1
ATOM 2439 C CA . THR A 1 302 ? 13.663 0.187 -31.571 1.00 89.12 302 THR A CA 1
ATOM 2440 C C . THR A 1 302 ? 12.218 0.651 -31.533 1.00 89.12 302 THR A C 1
ATOM 2442 O O . THR A 1 302 ? 11.931 1.824 -31.776 1.00 89.12 302 THR A O 1
ATOM 2445 N N . TYR A 1 303 ? 11.312 -0.261 -31.209 1.00 90.38 303 TYR A N 1
ATOM 2446 C CA . TYR A 1 303 ? 9.967 0.100 -30.795 1.00 90.38 303 TYR A CA 1
ATOM 2447 C C . TYR A 1 303 ? 9.938 0.096 -29.265 1.00 90.38 303 TYR A C 1
ATOM 2449 O O . TYR A 1 303 ? 9.485 -0.860 -28.655 1.00 90.38 303 TYR A O 1
ATOM 2457 N N . ASN A 1 304 ? 10.550 1.098 -28.638 1.00 90.88 304 ASN A N 1
ATOM 2458 C CA . ASN A 1 304 ? 10.673 1.212 -27.185 1.00 90.88 304 ASN A CA 1
ATOM 2459 C C . ASN A 1 304 ? 10.631 2.694 -26.804 1.00 90.88 304 ASN A C 1
ATOM 2461 O O . ASN A 1 304 ? 11.449 3.488 -27.274 1.00 90.88 304 ASN A O 1
ATOM 2465 N N . SER A 1 305 ? 9.667 3.059 -25.966 1.00 91.56 305 SER A N 1
ATOM 2466 C CA . SER A 1 305 ? 9.371 4.443 -25.598 1.00 91.56 305 SER A CA 1
ATOM 2467 C C . SER A 1 305 ? 10.336 5.025 -24.561 1.00 91.56 305 SER A C 1
ATOM 2469 O O . SER A 1 305 ? 10.370 6.240 -24.370 1.00 91.56 305 SER A O 1
ATOM 2471 N N . TYR A 1 306 ? 11.184 4.199 -23.935 1.00 93.75 306 TYR A N 1
ATOM 2472 C CA . TYR A 1 306 ? 12.113 4.637 -22.891 1.00 93.75 306 TYR A CA 1
ATOM 2473 C C . TYR A 1 306 ? 13.043 5.772 -23.341 1.00 93.75 306 TYR A C 1
ATOM 2475 O O . TYR A 1 306 ? 13.255 6.727 -22.595 1.00 93.75 306 TYR A O 1
ATOM 2483 N N . LEU A 1 307 ? 13.582 5.712 -24.567 1.00 90.38 307 LEU A N 1
ATOM 2484 C CA . LEU A 1 307 ? 14.436 6.789 -25.082 1.00 90.38 307 LEU A CA 1
ATOM 2485 C C . LEU A 1 307 ? 13.684 8.108 -25.235 1.00 90.38 307 LEU A C 1
ATOM 2487 O O . LEU A 1 307 ? 14.263 9.151 -24.953 1.00 90.38 307 LEU A O 1
ATOM 2491 N N . THR A 1 308 ? 12.414 8.072 -25.644 1.00 90.94 308 THR A N 1
ATOM 2492 C CA . THR A 1 308 ? 11.592 9.281 -25.763 1.00 90.94 308 THR A CA 1
ATOM 2493 C C . THR A 1 308 ? 11.512 9.995 -24.419 1.00 90.94 308 THR A C 1
ATOM 2495 O O . THR A 1 308 ? 11.784 11.188 -24.350 1.00 90.94 308 THR A O 1
ATOM 2498 N N . PHE A 1 309 ? 11.275 9.255 -23.334 1.00 93.56 309 PHE A N 1
ATOM 2499 C CA . PHE A 1 309 ? 11.233 9.836 -21.992 1.00 93.56 309 PHE A CA 1
ATOM 2500 C C . PHE A 1 309 ? 12.594 10.296 -21.481 1.00 93.56 309 PHE A C 1
ATOM 2502 O O . PHE A 1 309 ? 12.649 11.198 -20.660 1.00 93.56 309 PHE A O 1
ATOM 2509 N N . MET A 1 310 ? 13.701 9.721 -21.949 1.00 90.81 310 MET A N 1
ATOM 2510 C CA . MET A 1 310 ? 15.047 10.185 -21.592 1.00 90.81 310 MET A CA 1
ATOM 2511 C C . MET A 1 310 ? 15.442 11.504 -22.278 1.00 90.81 310 MET A C 1
ATOM 2513 O O . MET A 1 310 ? 16.423 12.122 -21.863 1.00 90.81 310 MET A O 1
ATOM 2517 N N . GLU A 1 311 ? 14.718 11.923 -23.319 1.00 84.38 311 GLU A N 1
ATOM 2518 C CA . GLU A 1 311 ? 14.989 13.142 -24.094 1.00 84.38 311 GLU A CA 1
ATOM 2519 C C . GLU A 1 311 ? 14.166 14.363 -23.657 1.00 84.38 311 GLU A C 1
ATOM 2521 O O . GLU A 1 311 ? 14.559 15.488 -23.974 1.00 84.38 311 GLU A O 1
ATOM 2526 N N . GLU A 1 312 ? 13.052 14.135 -22.958 1.00 62.16 312 GLU A N 1
ATOM 2527 C CA . GLU A 1 312 ? 12.173 15.156 -22.362 1.00 62.16 312 GLU A CA 1
ATOM 2528 C C . GLU A 1 312 ? 12.744 15.742 -21.062 1.00 62.16 312 GLU A C 1
ATOM 2530 O O . GLU A 1 312 ? 12.655 16.977 -20.887 1.00 62.16 312 GLU A O 1
#

pLDDT: mean 91.19, std 6.36, range [62.16, 98.62]

Foldseek 3Di:
DQDKDKPDPVQKDQAFKFWAWPDQDPQKTKTKIFLIWGAPPDPRDPDPAIFGFHIKMKIFANKWWAKKWLDWDWDQDPVRDTDTDDIDIDGTPVRVCVVVVLSHPAPTKGWRDWDQDPVRWIWTFIDRVTTMIIIIHGPMMMMDGDDTPGHRQCVQKDKDWFFWWKQAPVGIDTKIKIKIFGNQWDQDPNDTDHDGKMWIWIADPNDIDIAIGHDQLCLLNVLSSQVPDDPRIGTFFLLFFLQWAAQPVGDHHQKTFGQVVHDDDDNVSSNCCLPPPCNVVRIDGRRDDDPPGDGDDPVHDGNHCNVVSNVD

Radius of gyration: 26.13 Å; chains: 1; bounding box: 61×43×74 Å

Secondary structure (DSSP, 8-state):
--EEEES--TTEE-TTBEEEEEEEETTEEEEEEES-EE-TTSTT--SSS-EEESSEEEEEET-EEEEEE--SEEEE-TTS-EEEEPPPEEEHHHHHHHHHHHHHH-S--EEEEEEE-TTS-EEEEEEESEEEEEEEE-SEEEEEES-EEEE-GGGGEEEEEEEEEEE-TT--EEEEEEEEEESS-EEETTEEEPSSEEEEEEEETTEEEEEEE--TTSHHHHHHHHHHSPTT-EEESGGGBTTEE--TT---TTEEEE-TTS---SHHHHHHHHHSTTGGGGEEETT---TT--B--TTS----THHHHHH-